Protein AF-A0A1R0H263-F1 (afdb_monomer)

Radius of gyration: 36.99 Å; Cα contacts (8 Å, |Δi|>4): 79; chains: 1; bounding box: 85×56×94 Å

Solvent-accessible surface area (backbone atoms only — not comparable to full-atom values): 16567 Å² total; per-residue (Å²): 136,76,78,49,57,38,95,85,78,60,49,77,46,52,82,87,77,62,75,86,79,88,61,95,50,67,66,59,55,51,46,53,53,50,51,56,56,47,48,63,61,65,54,82,53,72,88,80,42,96,44,72,65,62,40,49,56,49,51,51,54,52,49,53,45,51,49,30,57,70,73,63,44,66,45,67,61,44,51,51,50,52,50,51,50,48,68,75,39,43,70,59,35,53,52,45,51,52,52,51,52,51,51,54,51,52,49,53,50,51,53,53,49,54,52,51,52,52,50,51,53,49,52,55,50,53,51,53,53,51,52,52,53,46,52,55,50,53,53,52,51,50,53,54,49,45,68,72,73,45,99,61,63,68,72,54,60,54,49,56,52,52,55,52,51,54,57,56,49,52,57,54,47,55,64,68,73,58,64,94,75,70,77,84,75,75,77,95,70,94,64,95,70,96,75,75,75,58,75,80,63,75,72,55,79,83,57,94,54,65,73,76,71,52,82,70,92,77,78,80,85,62,97,65,90,79,82,82,56,81,84,65,66,76,86,80,76,87,48,69,91,50,54,73,72,55,52,55,49,52,54,51,52,23,69,75,68,73,53,84,74,81,80,79,114

Mean predicted aligned error: 17.68 Å

pLDDT: mean 79.1, std 17.25, range [32.59, 96.94]

Foldseek 3Di:
DDFAADPPPRHGDDPVPDDDDPDPDPLVVQLCVLCVVLCLLLVDDPVNDPDPVVVVVSVVVSVVLSVCSSVVHPVVVSVVVSVVSCVVCVVVSVVSVVVVVVVVVVVVVVVVVVVVVVVVVVVVVVVLVVVLVVVVVVLVVVLVVCVVPPPDDNVVSVVVSVVVNVVVVVVSVVVVPDPPPPPDDDDPDPDDDPPPPPPVVVPPPPDVCPVVPPPPPDDPDDPDDDDPPPVPPDPDDPQLPDDPVRVVVVVVVCVVVVPDDDRRD

Sequence (265 aa):
MGPAPCPVCSQILRKTNFYQQIFEDLTVEKEIRIRTRINRIFNARPADFENLKAYNDYLEHVEDITFKLLNNENVQEAEDEISRYTQINKKKIEANLEKQKREKRLEKLKETQVKKEKEKSLEEYVETLELEKKQKRDAKAQVLFDLATKDKDASEIIKESNISLKRSSARIKAKIENPEHLHTSGDIDYDNDLFEEDDETLDRKVDPFEDSYKPVAYVNVKKSYIDNNSNIKNAFLYNGGFTNSTHYKYLLDSAFSGIDVPKPT

Organism: NCBI:txid133383

Secondary structure (DSSP, 8-state):
-PPPBPTTT--B--GGG-----SS-HHHHHHHHHHHHHHHH----GGGSSSHHHHHHHHHHHHHHHHHHHHTSSHHHHHHHHHHHHHHHHHHHHHHHHHHHHHHHHHHHHHHHHHHHHHHHHHHHHHHHHHHHHHHHHHHHHHHHHHHH--S-HHHHHHHHHHHHHHHHHHHHHHHS--TT-----------------HHHHTS---TTTTTSS--S-----SS-----TTS-------TT--HHHHHHHHHHHHHHT-PPPPP-

Structure (mmCIF, N/CA/C/O backbone):
data_AF-A0A1R0H263-F1
#
_entry.id   AF-A0A1R0H263-F1
#
loop_
_atom_site.group_PDB
_atom_site.id
_atom_site.type_symbol
_atom_site.label_atom_id
_atom_site.label_alt_id
_atom_site.label_comp_id
_atom_site.label_asym_id
_atom_site.label_entity_id
_atom_site.label_seq_id
_atom_site.pdbx_PDB_ins_code
_atom_site.Cartn_x
_atom_site.Cartn_y
_atom_site.Cartn_z
_atom_site.occupancy
_atom_site.B_iso_or_equiv
_atom_site.auth_seq_id
_atom_site.auth_comp_id
_atom_site.auth_asym_id
_atom_site.auth_atom_id
_atom_site.pdbx_PDB_model_num
ATOM 1 N N . MET A 1 1 ? -4.915 35.518 16.915 1.00 56.47 1 MET A N 1
ATOM 2 C CA . MET A 1 1 ? -6.147 34.823 16.483 1.00 56.47 1 MET A CA 1
ATOM 3 C C . MET A 1 1 ? -6.319 33.583 17.343 1.00 56.47 1 MET A C 1
ATOM 5 O O . MET A 1 1 ? -5.654 32.583 17.089 1.00 56.47 1 MET A O 1
ATOM 9 N N . GLY A 1 2 ? -7.072 33.715 18.439 1.00 73.19 2 GLY A N 1
ATOM 10 C CA . GLY A 1 2 ? -7.312 32.637 19.405 1.00 73.19 2 GLY A CA 1
ATOM 11 C C . GLY A 1 2 ? -8.269 31.568 18.865 1.00 73.19 2 GLY A C 1
ATOM 12 O O . GLY A 1 2 ? -8.824 31.751 17.781 1.00 73.19 2 GLY A O 1
ATOM 13 N N . PRO A 1 3 ? -8.443 30.447 19.585 1.00 82.00 3 PRO A N 1
ATOM 14 C CA . PRO A 1 3 ? -9.390 29.410 19.194 1.00 82.00 3 PRO A CA 1
ATOM 15 C C . PRO A 1 3 ? -10.808 29.993 19.180 1.00 82.00 3 PRO A C 1
ATOM 17 O O . PRO A 1 3 ? -11.300 30.462 20.204 1.00 82.00 3 PRO A O 1
ATOM 20 N N . ALA A 1 4 ? -11.434 29.996 18.006 1.00 85.31 4 ALA A N 1
ATOM 21 C CA . ALA A 1 4 ? -12.802 30.459 17.820 1.00 85.31 4 ALA A CA 1
ATOM 22 C C . ALA A 1 4 ? -13.770 29.260 17.870 1.00 85.31 4 ALA A C 1
ATOM 24 O O . ALA A 1 4 ? -13.416 28.172 17.398 1.00 85.31 4 ALA A O 1
ATOM 25 N N . PRO A 1 5 ? -14.974 29.423 18.441 1.00 90.19 5 PRO A N 1
ATOM 26 C CA . PRO A 1 5 ? -16.009 28.400 18.368 1.00 90.19 5 PRO A CA 1
ATOM 27 C C . PRO A 1 5 ? -16.572 28.301 16.943 1.00 90.19 5 PRO A C 1
ATOM 29 O O . PRO A 1 5 ? -16.649 29.294 16.219 1.00 90.19 5 PRO A O 1
ATOM 32 N N . CYS A 1 6 ? -16.985 27.100 16.541 1.00 86.69 6 CYS A N 1
ATOM 33 C CA . CYS A 1 6 ? -17.737 26.895 15.307 1.00 86.69 6 CYS A CA 1
ATOM 34 C C . CYS A 1 6 ? -19.083 27.648 15.372 1.00 86.69 6 CYS A C 1
ATOM 36 O O . CYS A 1 6 ? -19.791 27.500 16.369 1.00 86.69 6 CYS A O 1
ATOM 38 N N . PRO A 1 7 ? -19.492 28.392 14.327 1.00 88.75 7 PRO A N 1
ATOM 39 C CA . PRO A 1 7 ? -20.754 29.139 14.329 1.00 88.75 7 PRO A CA 1
ATOM 40 C C . PRO A 1 7 ? -22.011 28.254 14.283 1.00 88.75 7 PRO A C 1
ATOM 42 O O . PRO A 1 7 ? -23.098 28.745 14.560 1.00 88.75 7 PRO A O 1
ATOM 45 N N . VAL A 1 8 ? -21.877 26.967 13.938 1.00 88.94 8 VAL A N 1
ATOM 46 C CA . VAL A 1 8 ? -23.008 26.031 13.801 1.00 88.94 8 VAL A CA 1
ATOM 47 C C . VAL A 1 8 ? -23.162 25.151 15.039 1.00 88.94 8 VAL A C 1
ATOM 49 O O . VAL A 1 8 ? -24.244 25.059 15.604 1.00 88.94 8 VAL A O 1
ATOM 52 N N . CYS A 1 9 ? -22.076 24.513 15.485 1.00 83.75 9 CYS A N 1
ATOM 53 C CA . CYS A 1 9 ? -22.119 23.537 16.579 1.00 83.75 9 CYS A CA 1
ATOM 54 C C . CYS A 1 9 ? -21.425 24.007 17.865 1.00 83.75 9 CYS A C 1
ATOM 56 O O . CYS A 1 9 ? -21.317 23.235 18.814 1.00 83.75 9 CYS A O 1
ATOM 58 N N . SER A 1 10 ? -20.924 25.249 17.923 1.00 84.31 10 SER A N 1
ATOM 59 C CA . SER A 1 10 ? -20.211 25.846 19.072 1.00 84.31 10 SER A CA 1
ATOM 60 C C . SER A 1 10 ? -18.945 25.111 19.548 1.00 84.31 10 SER A C 1
ATOM 62 O O . SER A 1 10 ? -18.317 25.512 20.527 1.00 84.31 10 SER A O 1
ATOM 64 N N . GLN A 1 11 ? -18.503 24.075 18.829 1.00 85.81 11 GLN A N 1
ATOM 65 C CA . GLN A 1 11 ? -17.298 23.323 19.163 1.00 85.81 11 GLN A CA 1
ATOM 66 C C . GLN A 1 11 ? -16.045 24.191 18.991 1.00 85.81 11 GLN A C 1
ATOM 68 O O . GLN A 1 11 ? -15.894 24.898 17.995 1.00 85.81 11 GLN A O 1
ATOM 73 N N . ILE A 1 12 ? -15.131 24.132 19.962 1.00 89.00 12 ILE A N 1
ATOM 74 C CA . ILE A 1 12 ? -13.887 24.911 19.938 1.00 89.00 12 ILE A CA 1
ATOM 75 C C . ILE A 1 12 ? -12.973 24.367 18.837 1.00 89.00 12 ILE A C 1
ATOM 77 O O . ILE A 1 12 ? -12.462 23.247 18.934 1.00 89.00 12 ILE A O 1
ATOM 81 N N . LEU A 1 13 ? -12.734 25.177 17.806 1.00 86.62 13 LEU A N 1
ATOM 82 C CA . LEU A 1 13 ? -11.907 24.796 16.668 1.00 86.62 13 LEU A CA 1
ATOM 83 C C . LEU A 1 13 ? -10.429 25.085 16.959 1.00 86.62 13 LEU A C 1
ATOM 85 O O . LEU A 1 13 ? -10.045 26.187 17.358 1.00 86.62 13 LEU A O 1
ATOM 89 N N . ARG A 1 14 ? -9.575 24.081 16.741 1.00 89.19 14 ARG A N 1
ATOM 90 C CA . ARG A 1 14 ? -8.115 24.186 16.893 1.00 89.19 14 ARG A CA 1
ATOM 91 C C . ARG A 1 14 ? -7.453 24.000 15.541 1.00 89.19 14 ARG A C 1
ATOM 93 O O . ARG A 1 14 ? -7.820 23.085 14.813 1.00 89.19 14 ARG A O 1
ATOM 100 N N . LYS A 1 15 ? -6.426 24.806 15.248 1.00 84.06 15 LYS A N 1
ATOM 101 C CA . LYS A 1 15 ? -5.662 24.730 13.987 1.00 84.06 15 LYS A CA 1
ATOM 102 C C . LYS A 1 15 ? -5.149 23.316 13.677 1.00 84.06 15 LYS A C 1
ATOM 104 O O . LYS A 1 15 ? -5.156 22.917 12.526 1.00 84.06 15 LYS A O 1
ATOM 109 N N . THR A 1 16 ? -4.774 22.554 14.703 1.00 85.44 16 THR A N 1
ATOM 110 C CA . THR A 1 16 ? -4.280 21.170 14.595 1.00 85.44 16 THR A CA 1
ATOM 111 C C . THR A 1 16 ? -5.326 20.155 14.136 1.00 85.44 16 THR A C 1
ATOM 113 O O . THR A 1 16 ? -4.958 19.062 13.727 1.00 85.44 16 THR A O 1
ATOM 116 N N . ASN A 1 17 ? -6.618 20.477 14.253 1.00 83.19 17 ASN A N 1
ATOM 117 C CA . ASN A 1 17 ? -7.711 19.544 13.972 1.00 83.19 17 ASN A CA 1
ATOM 118 C C . ASN A 1 17 ? -8.284 19.718 12.558 1.00 83.19 17 ASN A C 1
ATOM 120 O O . ASN A 1 17 ? -9.135 18.925 12.151 1.00 83.19 17 ASN A O 1
ATOM 124 N N . PHE A 1 18 ? -7.838 20.748 11.834 1.00 84.69 18 PHE A N 1
ATOM 125 C CA . PHE A 1 18 ? -8.155 20.931 10.425 1.00 84.69 18 PHE A CA 1
ATOM 126 C C . PHE A 1 18 ? -7.213 20.087 9.574 1.00 84.69 18 PHE A C 1
ATOM 128 O O . PHE A 1 18 ? -6.035 19.930 9.891 1.00 84.69 18 PHE A O 1
ATOM 135 N N . TYR A 1 19 ? -7.750 19.549 8.493 1.00 81.75 19 TYR A N 1
ATOM 136 C CA . TYR A 1 19 ? -7.052 18.703 7.542 1.00 81.75 19 TYR A CA 1
ATOM 137 C C . TYR A 1 19 ? -7.522 19.089 6.141 1.00 81.75 19 TYR A C 1
ATOM 139 O O . TYR A 1 19 ? -8.584 19.694 5.986 1.00 81.75 19 TYR A O 1
ATOM 147 N N . GLN A 1 20 ? -6.700 18.791 5.140 1.00 85.12 20 GLN A N 1
ATOM 148 C CA . GLN A 1 20 ? -7.079 18.991 3.750 1.00 85.12 20 GLN A CA 1
ATOM 149 C C . GLN A 1 20 ? -8.131 17.947 3.379 1.00 85.12 20 GLN A C 1
ATOM 151 O O . GLN A 1 20 ? -7.921 16.759 3.624 1.00 85.12 20 GLN A O 1
ATOM 156 N N . GLN A 1 21 ? -9.255 18.410 2.839 1.00 85.44 21 GLN A N 1
ATOM 157 C CA . GLN A 1 21 ? -10.308 17.531 2.348 1.00 85.44 21 GLN A CA 1
ATOM 158 C C . GLN A 1 21 ? -9.832 16.858 1.065 1.00 85.44 21 GLN A C 1
ATOM 160 O O . GLN A 1 21 ? -9.262 17.520 0.196 1.00 85.44 21 GLN A O 1
ATOM 165 N N . ILE A 1 22 ? -10.024 15.545 0.993 1.00 88.62 22 ILE A N 1
ATOM 166 C CA . ILE A 1 22 ? -9.683 14.733 -0.188 1.00 88.62 22 ILE A CA 1
ATOM 167 C C . ILE A 1 22 ? -10.970 14.322 -0.906 1.00 88.62 22 ILE A C 1
ATOM 169 O O . ILE A 1 22 ? -10.978 14.176 -2.123 1.00 88.62 22 ILE A O 1
ATOM 173 N N . PHE A 1 23 ? -12.062 14.174 -0.151 1.00 91.50 23 PHE A N 1
ATOM 174 C CA . PHE A 1 23 ? -13.364 13.784 -0.672 1.00 91.50 23 PHE A CA 1
ATOM 175 C C . PHE A 1 23 ? -14.330 14.967 -0.633 1.00 91.50 23 PHE A C 1
ATOM 177 O O . PHE A 1 23 ? -14.299 15.782 0.288 1.00 91.50 23 PHE A O 1
ATOM 184 N N . GLU A 1 24 ? -15.218 15.036 -1.624 1.00 90.25 24 GLU A N 1
ATOM 185 C CA . GLU A 1 24 ? -16.282 16.048 -1.676 1.00 90.25 24 GLU A CA 1
ATOM 186 C C . GLU A 1 24 ? -17.350 15.813 -0.593 1.00 90.25 24 GLU A C 1
ATOM 188 O O . GLU A 1 24 ? -17.968 16.759 -0.102 1.00 90.25 24 GLU A O 1
ATOM 193 N N . ASP A 1 25 ? -17.548 14.553 -0.188 1.00 92.06 25 ASP A N 1
ATOM 194 C CA . ASP A 1 25 ? -18.517 14.163 0.832 1.00 92.06 25 ASP A CA 1
ATOM 195 C C . ASP A 1 25 ? -17.889 14.088 2.236 1.00 92.06 25 ASP A C 1
ATOM 197 O O . ASP A 1 25 ? -17.076 13.215 2.556 1.00 92.06 25 ASP A O 1
ATOM 201 N N . LEU A 1 26 ? -18.342 14.981 3.120 1.00 87.25 26 LEU A N 1
ATOM 202 C CA . LEU A 1 26 ? -17.917 15.045 4.521 1.00 87.25 26 LEU A CA 1
ATOM 203 C C . LEU A 1 26 ? -18.322 13.806 5.336 1.00 87.25 26 LEU A C 1
ATOM 205 O O . LEU A 1 26 ? -17.705 13.522 6.368 1.00 87.25 26 LEU A O 1
ATOM 209 N N . THR A 1 27 ? -19.361 13.077 4.919 1.00 89.62 27 THR A N 1
ATOM 210 C CA . THR A 1 27 ? -19.805 11.858 5.608 1.00 89.62 27 THR A CA 1
ATOM 211 C C . THR A 1 27 ? -18.796 10.729 5.418 1.00 89.62 27 THR A C 1
ATOM 213 O O . THR A 1 27 ? -18.392 10.104 6.403 1.00 89.62 27 THR A O 1
ATOM 216 N N . VAL A 1 28 ? -18.284 10.571 4.196 1.00 92.12 28 VAL A N 1
ATOM 217 C CA . VAL A 1 28 ? -17.227 9.614 3.848 1.00 92.12 28 VAL A CA 1
ATOM 218 C C . VAL A 1 28 ? -15.940 9.938 4.608 1.00 92.12 28 VAL A C 1
ATOM 220 O O . VAL A 1 28 ? -15.312 9.052 5.186 1.00 92.12 28 VAL A O 1
ATOM 223 N N . GLU A 1 29 ? -15.560 11.213 4.717 1.00 90.62 29 GLU A N 1
ATOM 224 C CA . GLU A 1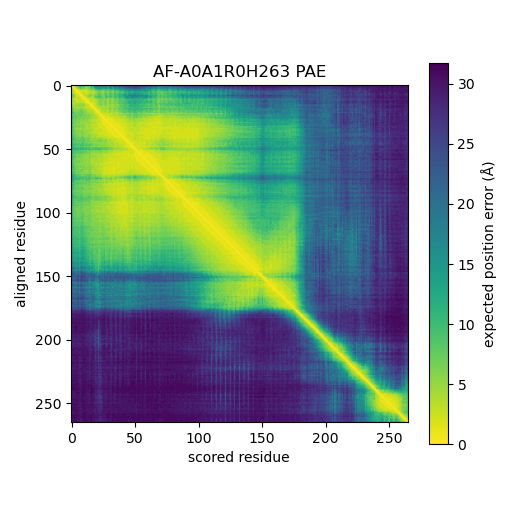 29 ? -14.383 11.591 5.511 1.00 90.62 29 GLU A CA 1
ATOM 225 C C . GLU A 1 29 ? -14.535 11.255 7.000 1.00 90.62 29 GLU A C 1
ATOM 227 O O . GLU A 1 29 ? -13.593 10.767 7.643 1.00 90.62 29 GLU A O 1
ATOM 232 N N . LYS A 1 30 ? -15.724 11.509 7.564 1.00 90.25 30 LYS A N 1
ATOM 233 C CA . LYS A 1 30 ? -16.043 11.150 8.951 1.00 90.25 30 LYS A CA 1
ATOM 234 C C . LYS A 1 30 ? -15.922 9.638 9.150 1.00 90.25 30 LYS A C 1
ATOM 236 O O . LYS A 1 30 ? -15.316 9.199 10.130 1.00 90.25 30 LYS A O 1
ATOM 241 N N . GLU A 1 31 ? -16.447 8.859 8.216 1.00 93.12 31 GLU A N 1
ATOM 242 C CA . GLU A 1 31 ? -16.391 7.401 8.212 1.00 93.12 31 GLU A CA 1
ATOM 243 C C . GLU A 1 31 ? -14.963 6.868 8.153 1.00 93.12 31 GLU A C 1
ATOM 245 O O . GLU A 1 31 ? -14.551 6.113 9.040 1.00 93.12 31 GLU A O 1
ATOM 250 N N . ILE A 1 32 ? -14.167 7.331 7.189 1.00 93.44 32 ILE A N 1
ATOM 251 C CA . ILE A 1 32 ? -12.759 6.950 7.050 1.00 93.44 32 ILE A CA 1
ATOM 252 C C . ILE A 1 32 ? -11.993 7.271 8.333 1.00 93.44 32 ILE A C 1
ATOM 254 O O . ILE A 1 32 ? -11.198 6.451 8.806 1.00 93.44 32 ILE A O 1
ATOM 258 N N . ARG A 1 33 ? -12.241 8.433 8.947 1.00 91.00 33 ARG A N 1
ATOM 259 C CA . ARG A 1 33 ? -11.599 8.818 10.210 1.00 91.00 33 ARG A CA 1
ATOM 260 C C . ARG A 1 33 ? -11.949 7.853 11.341 1.00 91.00 33 ARG A C 1
ATOM 262 O O . ARG A 1 33 ? -11.044 7.421 12.062 1.00 91.00 33 ARG A O 1
ATOM 269 N N . ILE A 1 34 ? -13.231 7.535 11.514 1.00 94.06 34 ILE A N 1
ATOM 270 C CA . ILE A 1 34 ? -13.690 6.634 12.576 1.00 94.06 34 ILE A CA 1
ATOM 271 C C . ILE A 1 34 ? -13.146 5.226 12.331 1.00 94.06 34 ILE A C 1
ATOM 273 O O . ILE A 1 34 ? -12.473 4.691 13.211 1.00 94.06 34 ILE A O 1
ATOM 277 N N . ARG A 1 35 ? -13.302 4.665 11.126 1.00 94.81 35 ARG A N 1
ATOM 278 C CA . ARG A 1 35 ? -12.771 3.333 10.794 1.00 94.81 35 ARG A CA 1
ATOM 279 C C . ARG A 1 35 ? -11.258 3.254 10.941 1.00 94.81 35 ARG A C 1
ATOM 281 O O . ARG A 1 35 ? -10.752 2.302 11.522 1.00 94.81 35 ARG A O 1
ATOM 288 N N . THR A 1 36 ? -10.512 4.275 10.518 1.00 94.00 36 THR A N 1
ATOM 289 C CA . THR A 1 36 ? -9.049 4.305 10.700 1.00 94.00 36 THR A CA 1
ATOM 290 C C . THR A 1 36 ? -8.662 4.305 12.178 1.00 94.00 36 THR A C 1
ATOM 292 O O . THR A 1 36 ? -7.686 3.657 12.563 1.00 94.00 36 THR A O 1
ATOM 295 N N . ARG A 1 37 ? -9.405 5.025 13.027 1.00 94.56 37 ARG A N 1
ATOM 296 C CA . ARG A 1 37 ? -9.184 5.027 14.479 1.00 94.56 37 ARG A CA 1
ATOM 297 C C . ARG A 1 37 ? -9.490 3.657 15.086 1.00 94.56 37 ARG A C 1
ATOM 299 O O . ARG A 1 37 ? -8.663 3.152 15.841 1.00 94.56 37 ARG A O 1
ATOM 306 N N . ILE A 1 38 ? -10.635 3.068 14.747 1.00 95.44 38 ILE A N 1
ATOM 307 C CA . ILE A 1 38 ? -11.072 1.773 15.276 1.00 95.44 38 ILE A CA 1
ATOM 308 C C . ILE A 1 38 ? -10.146 0.651 14.803 1.00 95.44 38 ILE A C 1
ATOM 310 O O . ILE A 1 38 ? -9.627 -0.070 15.646 1.00 95.44 38 ILE A O 1
ATOM 314 N N . ASN A 1 39 ? -9.782 0.587 13.521 1.00 94.69 39 ASN A N 1
ATOM 315 C CA . ASN A 1 39 ? -8.865 -0.428 12.977 1.00 94.69 39 ASN A CA 1
ATOM 316 C C . ASN A 1 39 ? -7.455 -0.387 13.589 1.00 94.69 39 ASN A C 1
ATOM 318 O O . ASN A 1 39 ? -6.750 -1.393 13.604 1.00 94.69 39 ASN A O 1
ATOM 322 N N . ARG A 1 40 ? -7.007 0.766 14.109 1.00 93.94 40 ARG A N 1
ATOM 323 C CA . ARG A 1 40 ? -5.735 0.845 14.854 1.00 93.94 40 ARG A CA 1
ATOM 324 C C . ARG A 1 40 ? -5.807 0.148 16.212 1.00 93.94 40 ARG A C 1
ATOM 326 O O . ARG A 1 40 ? -4.777 -0.310 16.696 1.00 93.94 40 ARG A O 1
ATOM 333 N N . ILE A 1 41 ? -6.988 0.118 16.822 1.00 94.31 41 ILE A N 1
ATOM 334 C CA . ILE A 1 41 ? -7.251 -0.487 18.131 1.00 94.31 41 ILE A CA 1
ATOM 335 C C . ILE A 1 41 ? -7.648 -1.956 17.954 1.00 94.31 41 ILE A C 1
ATOM 337 O O . ILE A 1 41 ? -7.077 -2.839 18.585 1.00 94.31 41 ILE A O 1
ATOM 341 N N . PHE A 1 42 ? -8.600 -2.220 17.069 1.00 94.81 42 PHE A N 1
ATOM 342 C CA . PHE A 1 42 ? -9.127 -3.536 16.734 1.00 94.81 42 PHE A CA 1
ATOM 343 C C . PHE A 1 42 ? -8.345 -4.126 15.559 1.00 94.81 42 PHE A C 1
ATOM 345 O O . PHE A 1 42 ? -8.813 -4.195 14.430 1.00 94.81 42 PHE A O 1
ATOM 352 N N . ASN A 1 43 ? -7.098 -4.508 15.832 1.00 94.31 43 ASN A N 1
ATOM 353 C CA . ASN A 1 43 ? -6.156 -5.021 14.836 1.00 94.31 43 ASN A CA 1
ATOM 354 C C . ASN A 1 43 ? -5.897 -6.534 14.970 1.00 94.31 43 ASN A C 1
ATOM 356 O O . ASN A 1 43 ? -4.793 -6.999 14.665 1.00 94.31 43 ASN A O 1
ATOM 360 N N . ALA A 1 44 ? -6.876 -7.296 15.470 1.00 92.62 44 ALA A N 1
ATOM 361 C CA . ALA A 1 44 ? -6.774 -8.750 15.579 1.00 92.62 44 ALA A CA 1
ATOM 362 C C . ALA A 1 44 ? -6.890 -9.411 14.197 1.00 92.62 44 ALA A C 1
ATOM 364 O O . ALA A 1 44 ? -7.638 -8.955 13.331 1.00 92.62 44 ALA A O 1
ATOM 365 N N . ARG A 1 45 ? -6.125 -10.483 13.975 1.00 90.88 45 ARG A N 1
ATOM 366 C CA . ARG A 1 45 ? -6.090 -11.208 12.695 1.00 90.88 45 ARG A CA 1
ATOM 367 C C . ARG A 1 45 ? -6.870 -12.516 12.790 1.00 90.88 45 ARG A C 1
ATOM 369 O O . ARG A 1 45 ? -6.965 -13.051 13.887 1.00 90.88 45 ARG A O 1
ATOM 376 N N . PRO A 1 46 ? -7.302 -13.111 11.662 1.00 92.62 46 PRO A N 1
ATOM 377 C CA . PRO A 1 46 ? -7.956 -14.424 11.670 1.00 92.62 46 PRO A CA 1
ATOM 378 C C . PRO A 1 46 ? -7.149 -15.501 12.413 1.00 92.62 46 PRO A C 1
ATOM 380 O O . PRO A 1 46 ? -7.719 -16.353 13.080 1.00 92.62 46 PRO A O 1
ATOM 383 N N . ALA A 1 47 ? -5.814 -15.424 12.345 1.00 91.44 47 ALA A N 1
ATOM 384 C CA . ALA A 1 47 ? -4.897 -16.345 13.020 1.00 91.44 47 ALA A CA 1
ATOM 385 C C . ALA A 1 47 ? -4.901 -16.244 14.560 1.00 91.44 47 ALA A C 1
ATOM 387 O O . ALA A 1 47 ? -4.359 -17.129 15.216 1.00 91.44 47 ALA A O 1
ATOM 388 N N . ASP A 1 48 ? -5.475 -15.181 15.131 1.00 89.94 48 ASP A N 1
ATOM 389 C CA . ASP A 1 48 ? -5.583 -14.988 16.581 1.00 89.94 48 ASP A CA 1
ATOM 390 C C . ASP A 1 48 ? -6.839 -15.670 17.168 1.00 89.94 48 ASP A C 1
ATOM 392 O O . ASP A 1 48 ? -7.029 -15.659 18.386 1.00 89.94 48 ASP A O 1
ATOM 396 N N . PHE A 1 49 ? -7.692 -16.259 16.320 1.00 94.31 49 PHE A N 1
ATOM 397 C CA . PHE A 1 49 ? -8.953 -16.896 16.698 1.00 94.31 49 PHE A CA 1
ATOM 398 C C . PHE A 1 49 ? -8.928 -18.396 16.392 1.00 94.31 49 PHE A C 1
ATOM 400 O O . PHE A 1 49 ? -8.321 -18.843 15.423 1.00 94.31 49 PHE A O 1
ATOM 407 N N . GLU A 1 50 ? -9.626 -19.182 17.211 1.00 93.50 50 GLU A N 1
ATOM 408 C CA . GLU A 1 50 ? -9.694 -20.643 17.058 1.00 93.50 50 GLU A CA 1
ATOM 409 C C . GLU A 1 50 ? -10.555 -21.069 15.863 1.00 93.50 50 GLU A C 1
ATOM 411 O O . GLU A 1 50 ? -10.262 -22.060 15.201 1.00 93.50 50 GLU A O 1
ATOM 416 N N . ASN A 1 51 ? -11.622 -20.313 15.585 1.00 95.94 51 ASN A N 1
ATOM 417 C CA . ASN A 1 51 ? -12.626 -20.635 14.577 1.00 95.94 51 ASN A CA 1
ATOM 418 C C . ASN A 1 51 ? -12.983 -19.402 13.746 1.00 95.94 51 ASN A C 1
ATOM 420 O O . ASN A 1 51 ? -13.043 -18.287 14.268 1.00 95.94 51 ASN A O 1
ATOM 424 N N . LEU A 1 52 ? -13.351 -19.625 12.480 1.00 95.38 52 LEU A N 1
ATOM 425 C CA . LEU A 1 52 ? -13.828 -18.5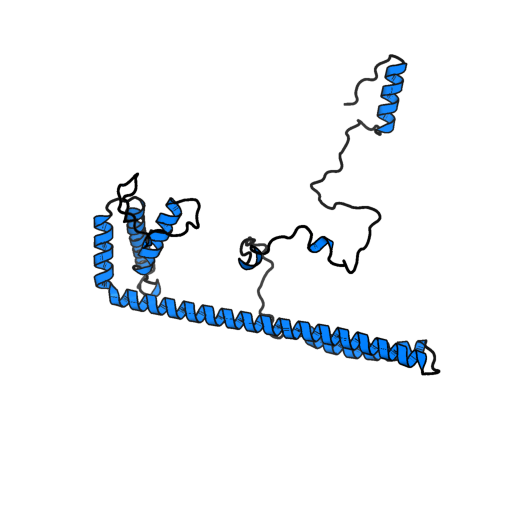65 11.585 1.00 95.38 52 LEU A CA 1
ATOM 426 C C . LEU A 1 52 ? -15.055 -17.836 12.151 1.00 95.38 52 LEU A C 1
ATOM 428 O O . LEU A 1 52 ? -15.161 -16.623 12.024 1.00 95.38 52 LEU A O 1
ATOM 432 N N . LYS A 1 53 ? -15.953 -18.562 12.832 1.00 96.81 53 LYS A N 1
ATOM 433 C CA . LYS A 1 53 ? -17.135 -17.968 13.467 1.00 96.81 53 LYS A CA 1
ATOM 434 C C . LYS A 1 53 ? -16.756 -16.918 14.516 1.00 96.81 53 LYS A C 1
ATOM 436 O O . LYS A 1 53 ? -17.277 -15.819 14.467 1.00 96.81 53 LYS A O 1
ATOM 441 N N . ALA A 1 54 ? -15.795 -17.221 15.391 1.00 96.19 54 ALA A N 1
ATOM 442 C CA . ALA A 1 54 ? -15.349 -16.278 16.418 1.00 96.19 54 ALA A CA 1
ATOM 443 C C . ALA A 1 54 ? -14.706 -15.020 15.812 1.00 96.19 54 ALA A C 1
ATOM 445 O O . ALA A 1 54 ? -14.839 -13.931 16.361 1.00 96.19 54 ALA A O 1
ATOM 446 N N . TYR A 1 55 ? -14.026 -15.167 14.671 1.00 96.19 55 TYR A N 1
ATOM 447 C CA . TYR A 1 55 ? -13.499 -14.024 13.933 1.00 96.19 55 TYR A CA 1
ATOM 448 C C . TYR A 1 55 ? -14.613 -13.183 13.295 1.00 96.19 55 TYR A C 1
ATOM 450 O O . TYR A 1 55 ? -14.559 -11.960 13.364 1.00 96.19 55 TYR A O 1
ATOM 458 N N . ASN A 1 56 ? -15.642 -13.813 12.728 1.00 96.50 56 ASN A N 1
ATOM 459 C CA . ASN A 1 56 ? -16.788 -13.096 12.166 1.00 96.50 56 ASN A CA 1
ATOM 460 C C . ASN A 1 56 ? -17.596 -12.369 13.249 1.00 96.50 56 ASN A C 1
ATOM 462 O O . ASN A 1 56 ? -17.901 -11.197 13.065 1.00 96.50 56 ASN A O 1
ATOM 466 N N . ASP A 1 57 ? -17.854 -13.019 14.388 1.00 96.88 57 ASP A N 1
ATOM 467 C CA . ASP A 1 57 ? -18.527 -12.403 15.542 1.00 96.88 57 ASP A CA 1
ATOM 468 C C . ASP A 1 57 ? -17.719 -11.184 16.053 1.00 96.88 57 ASP A C 1
ATOM 470 O O . ASP A 1 57 ? -18.278 -10.164 16.452 1.00 96.88 57 ASP A O 1
ATOM 474 N N . TYR A 1 58 ? -16.382 -11.256 15.998 1.00 95.56 58 TYR A N 1
ATOM 475 C CA . TYR A 1 58 ? -15.500 -10.124 16.300 1.00 95.56 58 TYR A CA 1
ATOM 476 C C . TYR A 1 58 ? -15.610 -8.990 15.272 1.00 95.56 58 TYR A C 1
ATOM 478 O O . TYR A 1 58 ? -15.647 -7.826 15.660 1.00 95.56 58 TYR A O 1
ATOM 486 N N . LEU A 1 59 ? -15.654 -9.301 13.974 1.00 96.00 59 LEU A N 1
ATOM 487 C CA . LEU A 1 59 ? -15.820 -8.284 12.931 1.00 96.00 59 LEU A CA 1
ATOM 488 C C . LEU A 1 59 ? -17.182 -7.588 13.027 1.00 96.00 59 LEU A C 1
ATOM 490 O O . LEU A 1 59 ? -17.242 -6.370 12.891 1.00 96.00 59 LEU A O 1
ATOM 494 N N . GLU A 1 60 ? -18.245 -8.340 13.313 1.00 96.31 60 GLU A N 1
ATOM 495 C CA . GLU A 1 60 ? -19.583 -7.794 13.559 1.00 96.31 60 GLU A CA 1
ATOM 496 C C . GLU A 1 60 ? -19.569 -6.837 14.757 1.00 96.31 60 GLU A C 1
ATOM 498 O O . GLU A 1 60 ? -20.013 -5.698 14.642 1.00 96.31 60 GLU A O 1
ATOM 503 N N . HIS A 1 61 ? -18.941 -7.234 15.868 1.00 94.75 61 HIS A N 1
ATOM 504 C CA . HIS A 1 61 ? -18.780 -6.372 17.043 1.00 94.75 61 HIS A CA 1
ATOM 505 C C . HIS A 1 61 ? -18.015 -5.073 16.743 1.00 94.75 61 HIS A C 1
ATOM 507 O O . HIS A 1 61 ? -18.381 -3.999 17.226 1.00 94.75 61 HIS A O 1
ATOM 513 N N . VAL A 1 62 ? -16.966 -5.149 15.919 1.00 95.88 62 VAL A N 1
ATOM 514 C CA . VAL A 1 62 ? -16.223 -3.965 15.468 1.00 95.88 62 VAL A CA 1
ATOM 515 C C . VAL A 1 62 ? -17.118 -3.043 14.637 1.00 95.88 62 VAL A C 1
ATOM 517 O O . VAL A 1 62 ? -17.088 -1.831 14.865 1.00 95.88 62 VAL A O 1
ATOM 520 N N . GLU A 1 63 ? -17.926 -3.586 13.723 1.00 95.44 63 GLU A N 1
ATOM 521 C CA . GLU A 1 63 ? -18.853 -2.788 12.910 1.00 95.44 63 GLU A CA 1
ATOM 522 C C . GLU A 1 63 ? -20.014 -2.194 13.724 1.00 95.44 63 GLU A C 1
ATOM 524 O O . GLU A 1 63 ? -20.425 -1.059 13.489 1.00 95.44 63 GLU A O 1
ATOM 529 N N . ASP A 1 64 ? -20.492 -2.882 14.758 1.00 95.38 64 ASP A N 1
ATOM 530 C CA . ASP A 1 64 ? -21.490 -2.319 15.671 1.00 95.38 64 ASP A CA 1
ATOM 531 C C . ASP A 1 64 ? -20.951 -1.076 16.394 1.00 95.38 64 ASP A C 1
ATOM 533 O O . ASP A 1 64 ? -21.646 -0.064 16.545 1.00 95.38 64 ASP A O 1
ATOM 537 N N . ILE A 1 65 ? -19.690 -1.121 16.837 1.00 94.56 65 ILE A N 1
ATOM 538 C CA . ILE A 1 65 ? -19.029 0.023 17.476 1.00 94.56 65 ILE A CA 1
ATOM 539 C C . ILE A 1 65 ? -18.814 1.157 16.464 1.00 94.56 65 ILE A C 1
ATOM 541 O O . ILE A 1 65 ? -19.069 2.321 16.794 1.00 94.56 65 ILE A O 1
ATOM 545 N N . THR A 1 66 ? -18.352 0.864 15.241 1.00 94.75 66 THR A N 1
ATOM 546 C CA . THR A 1 66 ? -18.155 1.902 14.210 1.00 94.75 66 THR A CA 1
ATOM 547 C C . THR A 1 66 ? -19.481 2.560 13.836 1.00 94.75 66 THR A C 1
ATOM 549 O O . THR A 1 66 ? -19.529 3.788 13.741 1.00 94.75 66 THR A O 1
ATOM 552 N N . PHE A 1 67 ? -20.560 1.786 13.698 1.00 94.69 67 PHE A N 1
ATOM 553 C CA . PHE A 1 67 ? -21.893 2.274 13.352 1.00 94.69 67 PHE A CA 1
ATOM 554 C C . PHE A 1 67 ? -22.461 3.215 14.422 1.00 94.69 67 PHE A C 1
ATOM 556 O O . PHE A 1 67 ? -22.901 4.324 14.100 1.00 94.69 67 PHE A O 1
ATOM 563 N N . LYS A 1 68 ? -22.357 2.839 15.706 1.00 94.31 68 LYS A N 1
ATOM 564 C CA . LYS A 1 68 ? -22.734 3.706 16.841 1.00 94.31 68 LYS A CA 1
ATOM 565 C C . LYS A 1 68 ? -22.004 5.054 16.787 1.00 94.31 68 LYS A C 1
ATOM 567 O O . LYS A 1 68 ? -22.621 6.118 16.883 1.00 94.31 68 LYS A O 1
ATOM 572 N N . LEU A 1 69 ? -20.688 5.030 16.552 1.00 93.56 69 LEU A N 1
ATOM 573 C CA . LEU A 1 69 ? -19.873 6.247 16.445 1.00 93.56 69 LEU A CA 1
ATOM 574 C C . LEU A 1 69 ? -20.203 7.093 15.205 1.00 93.56 69 LEU A C 1
ATOM 576 O O . LEU A 1 69 ? -20.134 8.323 15.263 1.00 93.56 69 LEU A O 1
ATOM 580 N N . LEU A 1 70 ? -20.564 6.463 14.087 1.00 93.06 70 LEU A N 1
ATOM 581 C CA . LEU A 1 70 ? -20.928 7.155 12.851 1.00 93.06 70 LEU A CA 1
ATOM 582 C C . LEU A 1 70 ? -22.232 7.937 12.992 1.00 93.06 70 LEU A C 1
ATOM 584 O O . LEU A 1 70 ? -22.263 9.126 12.654 1.00 93.06 70 LEU A O 1
ATOM 588 N N . ASN A 1 71 ? -23.257 7.313 13.570 1.00 92.19 71 ASN A N 1
ATOM 589 C CA . ASN A 1 71 ? -24.574 7.927 13.757 1.00 92.19 71 ASN A CA 1
ATOM 590 C C . ASN A 1 71 ? -24.646 8.847 14.985 1.00 92.19 71 ASN A C 1
ATOM 592 O O . ASN A 1 71 ? -25.608 9.591 15.157 1.00 92.19 71 ASN A O 1
ATOM 596 N N . ASN A 1 72 ? -23.582 8.879 15.794 1.00 88.56 72 ASN A N 1
ATOM 597 C CA . ASN A 1 72 ? -23.529 9.552 17.093 1.00 88.56 72 ASN A CA 1
ATOM 598 C C . ASN A 1 72 ? -24.570 9.007 18.092 1.00 88.56 72 ASN A C 1
ATOM 600 O O . ASN A 1 72 ? -25.048 9.740 18.959 1.00 88.56 72 ASN A O 1
ATOM 604 N N . GLU A 1 73 ? -24.898 7.722 17.991 1.00 88.19 73 GLU A N 1
ATOM 605 C CA . GLU A 1 73 ? -25.795 7.026 18.912 1.00 88.19 73 GLU A CA 1
ATOM 606 C C . GLU A 1 73 ? -24.964 6.320 19.984 1.00 88.19 73 GLU A C 1
ATOM 608 O O . GLU A 1 73 ? -23.969 5.669 19.676 1.00 88.19 73 GLU A O 1
ATOM 613 N N . ASN A 1 74 ? -25.343 6.465 21.259 1.00 89.00 74 ASN A N 1
ATOM 614 C CA . ASN A 1 74 ? -24.678 5.804 22.393 1.00 89.00 74 ASN A CA 1
ATOM 615 C C . ASN A 1 74 ? -23.140 5.945 22.399 1.00 89.00 74 ASN A C 1
ATOM 617 O O . ASN A 1 74 ? -22.410 5.034 22.786 1.00 89.00 74 ASN A O 1
ATOM 621 N N . VAL A 1 75 ? -22.637 7.120 21.997 1.00 91.56 75 VAL A N 1
ATOM 622 C CA . VAL A 1 75 ? -21.194 7.388 21.845 1.00 91.56 75 VAL A CA 1
ATOM 623 C C . VAL A 1 75 ? -20.416 7.119 23.133 1.00 91.56 75 VAL A C 1
ATOM 625 O O . VAL A 1 75 ? -19.303 6.613 23.073 1.00 91.56 75 VAL A O 1
ATOM 628 N N . GLN A 1 76 ? -20.994 7.429 24.297 1.00 93.06 76 GLN A N 1
ATOM 629 C CA . GLN A 1 76 ? -20.335 7.204 25.589 1.00 93.06 76 GLN A CA 1
ATOM 630 C C . GLN A 1 76 ? -20.105 5.713 25.860 1.00 93.06 76 GLN A C 1
ATOM 632 O O . GLN A 1 76 ? -19.010 5.326 26.249 1.00 93.06 76 GLN A O 1
ATOM 637 N N . GLU A 1 77 ? -21.103 4.871 25.586 1.00 93.38 77 GLU A N 1
ATOM 638 C CA . GLU A 1 77 ? -20.995 3.422 25.784 1.00 93.38 77 GLU A CA 1
ATOM 639 C C . GLU A 1 77 ? -19.954 2.812 24.840 1.00 93.38 77 GLU A C 1
ATOM 641 O O . GLU A 1 77 ? -19.125 2.009 25.266 1.00 93.38 77 GLU A O 1
ATOM 646 N N . ALA A 1 78 ? -19.953 3.244 23.575 1.00 93.25 78 ALA A N 1
ATOM 647 C CA . ALA A 1 78 ? -18.967 2.813 22.590 1.00 93.25 78 ALA A CA 1
ATOM 648 C C . ALA A 1 78 ? -17.539 3.235 22.989 1.00 93.25 78 ALA A C 1
ATOM 650 O O . ALA A 1 78 ? -16.610 2.434 22.919 1.00 93.25 78 ALA A O 1
ATOM 651 N N . GLU A 1 79 ? -17.345 4.475 23.446 1.00 93.94 79 GLU A N 1
ATOM 652 C CA . GLU A 1 79 ? -16.040 4.966 23.913 1.00 93.94 79 GLU A CA 1
ATOM 653 C C . GLU A 1 79 ? -15.563 4.245 25.185 1.00 93.94 79 GLU A C 1
ATOM 655 O O . GLU A 1 79 ? -14.379 3.913 25.298 1.00 93.94 79 GLU A O 1
ATOM 660 N N . ASP A 1 80 ? -16.468 3.931 26.114 1.00 95.38 80 ASP A N 1
ATOM 661 C CA . ASP A 1 80 ? -16.160 3.131 27.302 1.00 95.38 80 ASP A CA 1
ATOM 662 C C . ASP A 1 80 ? -15.724 1.711 26.929 1.00 95.38 80 ASP A C 1
ATOM 664 O O . ASP A 1 80 ? -14.754 1.185 27.483 1.00 95.38 80 ASP A O 1
ATOM 668 N N . GLU A 1 81 ? -16.405 1.086 25.971 1.00 94.31 81 GLU A N 1
ATOM 669 C CA . GLU A 1 81 ? -16.058 -0.238 25.461 1.00 94.31 81 GLU A CA 1
ATOM 670 C C . GLU A 1 81 ? -14.690 -0.241 24.765 1.00 94.31 81 GLU A C 1
ATOM 672 O O . GLU A 1 81 ? -13.840 -1.086 25.063 1.00 94.31 81 GLU A O 1
ATOM 677 N N . ILE A 1 82 ? -14.420 0.768 23.931 1.00 95.12 82 ILE A N 1
ATOM 678 C CA . ILE A 1 82 ? -13.107 0.987 23.310 1.00 95.12 82 ILE A CA 1
ATOM 679 C C . ILE A 1 82 ? -12.029 1.170 24.389 1.00 95.12 82 ILE A C 1
ATOM 681 O O . ILE A 1 82 ? -10.952 0.571 24.313 1.00 95.12 82 ILE A O 1
ATOM 685 N N . SER A 1 83 ? -12.299 1.966 25.424 1.00 95.69 83 SER A N 1
ATOM 686 C CA . SER A 1 83 ? -11.368 2.196 26.534 1.00 95.69 83 SER A CA 1
ATOM 687 C C . SER A 1 83 ? -11.065 0.904 27.301 1.00 95.69 83 SER A C 1
ATOM 689 O O . SER A 1 83 ? -9.903 0.584 27.559 1.00 95.69 83 SER A O 1
ATOM 691 N N . ARG A 1 84 ? -12.080 0.085 27.591 1.00 95.69 84 ARG A N 1
ATOM 692 C CA . ARG A 1 84 ? -11.888 -1.222 28.240 1.00 95.69 84 ARG A CA 1
ATOM 693 C C . ARG A 1 84 ? -11.071 -2.167 27.364 1.00 95.69 84 ARG A C 1
ATOM 695 O O . ARG A 1 84 ? -10.096 -2.751 27.838 1.00 95.69 84 ARG A O 1
ATOM 702 N N . TYR A 1 85 ? -11.421 -2.280 26.083 1.00 94.62 85 TYR A N 1
ATOM 703 C CA . TYR A 1 85 ? -10.711 -3.146 25.144 1.00 94.62 85 TYR A CA 1
ATOM 704 C C . TYR A 1 85 ? -9.241 -2.733 24.997 1.00 94.62 85 TYR A C 1
ATOM 706 O O . TYR A 1 85 ? -8.348 -3.580 25.072 1.00 94.62 85 TYR A O 1
ATOM 714 N N . THR A 1 86 ? -8.965 -1.433 24.848 1.00 94.38 86 THR A N 1
ATOM 715 C CA . THR A 1 86 ? -7.591 -0.915 24.740 1.00 94.38 86 THR A CA 1
ATOM 716 C C . THR A 1 86 ? -6.763 -1.212 25.985 1.00 94.38 86 THR A C 1
ATOM 718 O O . THR A 1 86 ? -5.605 -1.602 25.852 1.00 94.38 86 THR A O 1
ATOM 721 N N . GLN A 1 87 ? -7.332 -1.080 27.186 1.00 95.38 87 GLN A N 1
ATOM 722 C CA . GLN A 1 87 ? -6.628 -1.369 28.438 1.00 95.38 87 GLN A CA 1
ATOM 723 C C . GLN A 1 87 ? -6.296 -2.858 28.578 1.00 95.38 87 GLN A C 1
ATOM 725 O O . GLN A 1 87 ? -5.159 -3.202 28.908 1.00 95.38 87 GLN A O 1
ATOM 730 N N . ILE A 1 88 ? -7.256 -3.738 28.281 1.00 94.81 88 ILE A N 1
ATOM 731 C CA . ILE A 1 88 ? -7.086 -5.194 28.390 1.00 94.81 88 ILE A CA 1
ATOM 732 C C . ILE A 1 88 ? -6.091 -5.705 27.338 1.00 94.81 88 ILE A C 1
ATOM 734 O O . ILE A 1 88 ? -5.204 -6.502 27.648 1.00 94.81 88 ILE A O 1
ATOM 738 N N . ASN A 1 89 ? -6.198 -5.220 26.098 1.00 93.38 89 ASN A N 1
ATOM 739 C CA . ASN A 1 89 ? -5.456 -5.755 24.956 1.00 93.38 89 ASN A CA 1
ATOM 740 C C . ASN A 1 89 ? -4.240 -4.923 24.536 1.00 93.38 89 ASN A C 1
ATOM 742 O O . ASN A 1 89 ? -3.622 -5.239 23.521 1.00 93.38 89 ASN A O 1
ATOM 746 N N . LYS A 1 90 ? -3.828 -3.919 25.321 1.00 94.56 90 LYS A N 1
ATOM 747 C CA . LYS A 1 90 ? -2.741 -2.983 24.977 1.00 94.56 90 LYS A CA 1
ATOM 748 C C . LYS A 1 90 ? -1.502 -3.657 24.377 1.00 94.56 90 LYS A C 1
ATOM 750 O O . LYS A 1 90 ? -1.049 -3.277 23.302 1.00 94.56 90 LYS A O 1
ATOM 755 N N . LYS A 1 91 ? -0.989 -4.703 25.036 1.00 94.06 91 LYS A N 1
ATOM 756 C CA . LYS A 1 91 ? 0.209 -5.436 24.586 1.00 94.06 91 LYS A CA 1
ATOM 757 C C . LYS A 1 91 ? 0.003 -6.144 23.242 1.00 94.06 91 LYS A C 1
ATOM 759 O O . LYS A 1 91 ? 0.904 -6.143 22.410 1.00 94.06 91 LYS A O 1
ATOM 764 N N . LYS A 1 92 ? -1.175 -6.745 23.027 1.00 93.00 92 LYS A N 1
ATOM 765 C CA . LYS A 1 92 ? -1.516 -7.427 21.767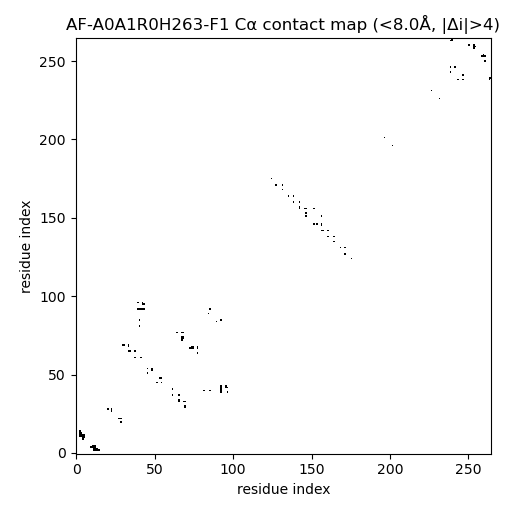 1.00 93.00 92 LYS A CA 1
ATOM 766 C C . LYS A 1 92 ? -1.644 -6.420 20.626 1.00 93.00 92 LYS A C 1
ATOM 768 O O . LYS A 1 92 ? -1.096 -6.643 19.552 1.00 93.00 92 LYS A O 1
ATOM 773 N N . ILE A 1 93 ? -2.294 -5.287 20.894 1.00 94.12 93 ILE A N 1
ATOM 774 C CA . ILE A 1 93 ? -2.472 -4.205 19.921 1.00 94.12 93 ILE A CA 1
ATOM 775 C C . ILE A 1 93 ? -1.113 -3.663 19.474 1.00 94.12 93 ILE A C 1
ATOM 777 O O . ILE A 1 93 ? -0.863 -3.552 18.272 1.00 94.12 93 ILE A O 1
ATOM 781 N N . GLU A 1 94 ? -0.219 -3.368 20.422 1.00 94.81 94 GLU A N 1
ATOM 782 C CA . GLU A 1 94 ? 1.134 -2.874 20.136 1.00 94.81 94 GLU A CA 1
ATOM 783 C C . GLU A 1 94 ? 1.950 -3.884 19.311 1.00 94.81 94 GLU A C 1
ATOM 785 O O . GLU A 1 94 ? 2.535 -3.506 18.292 1.00 94.81 94 GLU A O 1
ATOM 790 N N . ALA A 1 95 ? 1.917 -5.172 19.673 1.00 94.50 95 ALA A N 1
ATOM 791 C CA . ALA A 1 95 ? 2.611 -6.230 18.936 1.00 94.50 95 ALA A CA 1
ATOM 792 C C . ALA A 1 95 ? 2.080 -6.399 17.498 1.00 94.50 95 ALA A C 1
ATOM 794 O O . ALA A 1 95 ? 2.862 -6.502 16.546 1.00 94.50 95 ALA A O 1
ATOM 795 N N . ASN A 1 96 ? 0.756 -6.373 17.313 1.00 93.88 96 ASN A N 1
ATOM 796 C CA . ASN A 1 96 ? 0.130 -6.471 15.993 1.00 93.88 96 ASN A CA 1
ATOM 797 C C . ASN A 1 96 ? 0.449 -5.251 15.119 1.00 93.88 96 ASN A C 1
ATOM 799 O O . ASN A 1 96 ? 0.715 -5.397 13.921 1.00 93.88 96 ASN A O 1
ATOM 803 N N . LEU A 1 97 ? 0.502 -4.056 15.715 1.00 94.12 97 LEU A N 1
ATOM 804 C CA . LEU A 1 97 ? 0.883 -2.831 15.017 1.00 94.12 97 LEU A CA 1
ATOM 805 C C . LEU A 1 97 ? 2.352 -2.869 14.573 1.00 94.12 97 LEU A C 1
ATOM 807 O O . LEU A 1 97 ? 2.669 -2.475 13.450 1.00 94.12 97 LEU A O 1
ATOM 811 N N . GLU A 1 98 ? 3.259 -3.356 15.421 1.00 95.12 98 GLU A N 1
ATOM 812 C CA . GLU A 1 98 ? 4.670 -3.526 15.062 1.00 95.12 98 GLU A CA 1
ATOM 813 C C . GLU A 1 98 ? 4.848 -4.564 13.946 1.00 95.12 98 GLU A C 1
ATOM 815 O O . GLU A 1 98 ? 5.574 -4.321 12.975 1.00 95.12 98 GLU A O 1
ATOM 820 N N . LYS A 1 99 ? 4.124 -5.687 14.020 1.00 93.56 99 LYS A N 1
ATOM 821 C CA . LYS A 1 99 ? 4.101 -6.696 12.955 1.00 93.56 99 LYS A CA 1
ATOM 822 C C . LYS A 1 99 ? 3.629 -6.098 11.628 1.00 93.56 99 LYS A C 1
ATOM 824 O O . LYS A 1 99 ? 4.322 -6.263 10.627 1.00 93.56 99 LYS A O 1
ATOM 829 N N . GLN A 1 100 ? 2.532 -5.340 11.630 1.00 92.81 100 GLN A N 1
ATOM 830 C CA . GLN A 1 100 ? 2.019 -4.671 10.431 1.00 92.81 100 GLN A CA 1
ATOM 831 C C . GLN A 1 100 ? 3.023 -3.652 9.864 1.00 92.81 100 GLN A C 1
ATOM 833 O O . GLN A 1 100 ? 3.226 -3.591 8.654 1.00 92.81 100 GLN A O 1
ATOM 838 N N . LYS A 1 101 ? 3.696 -2.869 10.720 1.00 94.81 101 LYS A N 1
ATOM 839 C CA . LYS A 1 101 ? 4.744 -1.925 10.288 1.00 94.81 101 LYS A CA 1
ATOM 840 C C . LYS A 1 101 ? 5.926 -2.639 9.632 1.00 94.81 101 LYS A C 1
ATOM 842 O O . LYS A 1 101 ? 6.445 -2.165 8.623 1.00 94.81 101 LYS A O 1
ATOM 847 N N . ARG A 1 102 ? 6.353 -3.771 10.194 1.00 95.88 102 ARG A N 1
ATOM 848 C CA . ARG A 1 102 ? 7.442 -4.588 9.645 1.00 95.88 102 ARG A CA 1
ATOM 849 C C . ARG A 1 102 ? 7.068 -5.201 8.297 1.00 95.88 102 ARG A C 1
ATOM 851 O O . ARG A 1 102 ? 7.884 -5.144 7.383 1.00 95.88 102 ARG A O 1
ATOM 858 N N . GLU A 1 103 ? 5.854 -5.730 8.165 1.00 94.50 103 GLU A N 1
ATOM 859 C CA . GLU A 1 103 ? 5.331 -6.269 6.901 1.00 94.50 103 GLU A CA 1
ATOM 860 C C . GLU A 1 103 ? 5.284 -5.184 5.815 1.00 94.50 103 GLU A C 1
ATOM 862 O O . GLU A 1 103 ? 5.895 -5.363 4.766 1.00 94.50 103 GLU A O 1
ATOM 867 N N . LYS A 1 104 ? 4.710 -4.007 6.109 1.00 94.75 104 LYS A N 1
ATOM 868 C CA . LYS A 1 104 ? 4.694 -2.861 5.179 1.00 94.75 104 LYS A CA 1
ATOM 869 C C . LYS A 1 104 ? 6.096 -2.402 4.769 1.00 94.75 104 LYS A C 1
ATOM 871 O O . LYS A 1 104 ? 6.332 -2.033 3.623 1.00 94.75 104 LYS A O 1
ATOM 876 N N . ARG A 1 105 ? 7.059 -2.414 5.700 1.00 95.88 105 ARG A N 1
ATOM 877 C CA . ARG A 1 105 ? 8.455 -2.063 5.391 1.00 95.88 105 ARG A CA 1
ATOM 878 C C . ARG A 1 105 ? 9.096 -3.085 4.453 1.00 95.88 105 ARG A C 1
ATOM 880 O O . ARG A 1 105 ? 9.829 -2.690 3.554 1.00 95.88 105 ARG A O 1
ATOM 887 N N . LEU A 1 106 ? 8.842 -4.373 4.674 1.00 96.94 106 LEU A N 1
ATOM 888 C CA . LEU A 1 106 ? 9.339 -5.449 3.818 1.00 96.94 106 LEU A CA 1
ATOM 889 C C . LEU A 1 106 ? 8.743 -5.355 2.408 1.00 96.94 106 LEU A C 1
ATOM 891 O O . LEU A 1 106 ? 9.473 -5.478 1.432 1.00 96.94 106 LEU A O 1
ATOM 895 N N . GLU A 1 107 ? 7.441 -5.103 2.310 1.00 95.62 107 GLU A N 1
ATOM 896 C CA . GLU A 1 107 ? 6.734 -4.905 1.045 1.00 95.62 107 GLU A CA 1
ATOM 897 C C . GLU A 1 107 ? 7.319 -3.734 0.249 1.00 95.62 107 GLU A C 1
ATOM 899 O O . GLU A 1 107 ? 7.752 -3.926 -0.884 1.00 95.62 107 GLU A O 1
ATOM 904 N N . LYS A 1 108 ? 7.497 -2.571 0.888 1.00 95.88 108 LYS A N 1
ATOM 905 C CA . LYS A 1 108 ? 8.146 -1.412 0.259 1.00 95.88 108 LYS A CA 1
ATOM 906 C C . LYS A 1 108 ? 9.570 -1.718 -0.213 1.00 95.88 108 LYS A C 1
ATOM 908 O O . LYS A 1 108 ? 9.986 -1.262 -1.273 1.00 95.88 108 LYS A O 1
ATOM 913 N N . LEU A 1 109 ? 10.341 -2.491 0.556 1.00 96.56 109 LEU A N 1
ATOM 914 C CA . LEU A 1 109 ? 11.689 -2.896 0.144 1.00 96.56 109 LEU A CA 1
ATOM 915 C C . LEU A 1 109 ? 11.653 -3.782 -1.108 1.00 96.56 109 LEU A C 1
ATOM 917 O O . LEU A 1 109 ? 12.411 -3.518 -2.039 1.00 96.56 109 LEU A O 1
ATOM 921 N N . LYS A 1 110 ? 10.756 -4.771 -1.161 1.00 95.38 110 LYS A N 1
ATOM 922 C CA . LYS A 1 110 ? 10.568 -5.623 -2.346 1.00 95.38 110 LYS A CA 1
ATOM 923 C C . LYS A 1 110 ? 10.157 -4.804 -3.564 1.00 95.38 110 LYS A C 1
ATOM 925 O O . LYS A 1 110 ? 10.758 -4.948 -4.620 1.00 95.38 110 LYS A O 1
ATOM 930 N N . GLU A 1 111 ? 9.202 -3.895 -3.403 1.00 93.50 111 GLU A N 1
ATOM 931 C CA . GLU A 1 111 ? 8.754 -3.014 -4.482 1.00 93.50 111 GLU A CA 1
ATOM 932 C C . GLU A 1 111 ? 9.912 -2.167 -5.032 1.00 93.50 111 GLU A C 1
ATOM 934 O O . GLU A 1 111 ? 10.116 -2.092 -6.242 1.00 93.50 111 GLU A O 1
ATOM 939 N N . THR A 1 112 ? 10.747 -1.595 -4.154 1.00 93.81 112 THR A N 1
ATOM 940 C CA . THR A 1 112 ? 11.928 -0.831 -4.593 1.00 93.81 112 THR A CA 1
ATOM 941 C C . THR A 1 112 ? 12.987 -1.692 -5.279 1.00 93.81 112 THR A C 1
ATOM 943 O O . THR A 1 112 ? 13.690 -1.192 -6.153 1.00 93.81 112 THR A O 1
ATOM 946 N N . GLN A 1 113 ? 13.125 -2.967 -4.902 1.00 93.00 113 GLN A N 1
ATOM 947 C CA . GLN A 1 113 ? 14.030 -3.901 -5.576 1.00 93.00 113 GLN A CA 1
ATOM 948 C C . GLN A 1 113 ? 13.526 -4.209 -6.985 1.00 93.00 113 GLN A C 1
ATOM 950 O O . GLN A 1 113 ? 14.271 -4.011 -7.940 1.00 93.00 113 GLN A O 1
ATOM 955 N N . VAL A 1 114 ? 12.243 -4.554 -7.119 1.00 92.88 114 VAL A N 1
ATOM 956 C CA . VAL A 1 114 ? 11.604 -4.816 -8.416 1.00 92.88 114 VAL A CA 1
ATOM 957 C C . VAL A 1 114 ? 11.685 -3.591 -9.329 1.00 92.88 114 VAL A C 1
ATOM 959 O O . VAL A 1 114 ? 12.020 -3.721 -10.503 1.00 92.88 114 VAL A O 1
ATOM 962 N N . LYS A 1 115 ? 11.436 -2.384 -8.802 1.00 90.81 115 LYS A N 1
ATOM 963 C CA . LYS A 1 115 ? 11.574 -1.133 -9.568 1.00 90.81 115 LYS A CA 1
ATOM 964 C C . LYS A 1 115 ? 13.004 -0.938 -10.088 1.00 90.81 115 LYS A C 1
ATOM 966 O O . LYS A 1 115 ? 13.180 -0.671 -11.271 1.00 90.81 115 LYS A O 1
ATOM 971 N N . LYS A 1 116 ? 14.020 -1.158 -9.247 1.00 92.56 116 LYS A N 1
ATOM 972 C CA . LYS A 1 116 ? 15.436 -1.060 -9.648 1.00 92.56 116 LYS A CA 1
ATOM 973 C C . LYS A 1 116 ? 15.850 -2.121 -10.663 1.00 92.56 116 LYS A C 1
ATOM 975 O O . LYS A 1 116 ? 16.676 -1.849 -11.524 1.00 92.56 116 LYS A O 1
ATOM 980 N N . GLU A 1 117 ? 15.330 -3.337 -10.547 1.00 87.25 117 GLU A N 1
ATOM 981 C CA . GLU A 1 117 ? 15.598 -4.410 -11.510 1.00 87.25 117 GLU A CA 1
ATOM 982 C C . GLU A 1 117 ? 14.992 -4.087 -12.878 1.00 87.25 117 GLU A C 1
ATOM 984 O O . GLU A 1 117 ? 15.670 -4.228 -13.895 1.00 87.25 117 GLU A O 1
ATOM 989 N N . LYS A 1 118 ? 13.758 -3.568 -12.902 1.00 84.19 118 LYS A N 1
ATOM 990 C CA . LYS A 1 118 ? 13.109 -3.084 -14.128 1.00 84.19 118 LYS A CA 1
ATOM 991 C C . LYS A 1 118 ? 13.878 -1.928 -14.768 1.00 84.19 118 LYS A C 1
ATOM 993 O O . LYS A 1 118 ? 14.079 -1.942 -15.977 1.00 84.19 118 LYS A O 1
ATOM 998 N N . GLU A 1 119 ? 14.330 -0.962 -13.970 1.00 85.50 119 GLU A N 1
ATOM 999 C CA . GLU A 1 119 ? 15.118 0.181 -14.449 1.00 85.50 119 GLU A CA 1
ATOM 1000 C C . GLU A 1 119 ? 16.442 -0.272 -15.077 1.00 85.50 119 GLU A C 1
ATOM 1002 O O . GLU A 1 119 ? 16.724 0.075 -16.218 1.00 85.50 119 GLU A O 1
ATOM 1007 N N . LYS A 1 120 ? 17.195 -1.150 -14.403 1.00 88.88 120 LYS A N 1
ATOM 1008 C CA . LYS A 1 120 ? 18.433 -1.725 -14.957 1.00 88.88 120 LYS A CA 1
ATOM 1009 C C . LYS A 1 120 ? 18.197 -2.502 -16.246 1.00 88.88 120 LYS A C 1
ATOM 1011 O O . LYS A 1 120 ? 18.949 -2.357 -17.201 1.00 88.88 120 LYS A O 1
ATOM 1016 N N . SER A 1 121 ? 17.142 -3.315 -16.289 1.00 83.50 121 SER A N 1
ATOM 1017 C CA . SER A 1 121 ? 16.791 -4.063 -17.498 1.00 83.50 121 SER A CA 1
ATOM 1018 C C . SER A 1 121 ? 16.451 -3.126 -18.663 1.00 83.50 121 SER A C 1
ATOM 1020 O O . SER A 1 121 ? 16.846 -3.389 -19.801 1.00 83.50 121 SER A O 1
ATOM 1022 N N . LEU A 1 122 ? 15.771 -2.008 -18.387 1.00 85.81 122 LEU A N 1
ATOM 1023 C CA . LEU A 1 122 ? 15.487 -0.978 -19.381 1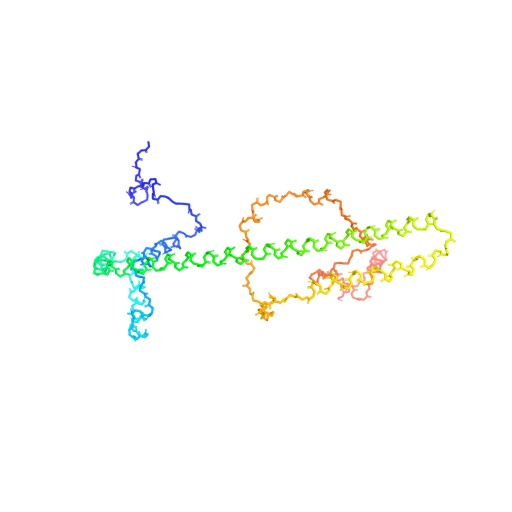.00 85.81 122 LEU A CA 1
ATOM 1024 C C . LEU A 1 122 ? 16.767 -0.279 -19.858 1.00 85.81 122 LEU A C 1
ATOM 1026 O O . LEU A 1 122 ? 16.937 -0.104 -21.063 1.00 85.81 122 LEU A O 1
ATOM 1030 N N . GLU A 1 123 ? 17.668 0.093 -18.947 1.00 87.00 123 GLU A N 1
ATOM 1031 C CA . GLU A 1 123 ? 18.965 0.697 -19.280 1.00 87.00 123 GLU A CA 1
ATOM 1032 C C . GLU A 1 123 ? 19.797 -0.220 -20.186 1.00 87.00 123 GLU A C 1
ATOM 1034 O O . GLU A 1 123 ? 20.261 0.211 -21.243 1.00 87.00 123 GLU A O 1
ATOM 1039 N N . GLU A 1 124 ? 19.914 -1.502 -19.830 1.00 85.81 124 GLU A N 1
ATOM 1040 C CA . GLU A 1 124 ? 20.614 -2.508 -20.636 1.00 85.81 124 GLU A CA 1
ATOM 1041 C C . GLU A 1 124 ? 19.977 -2.658 -22.026 1.00 85.81 124 GLU A C 1
ATOM 1043 O O . GLU A 1 124 ? 20.674 -2.722 -23.043 1.00 85.81 124 GLU A O 1
ATOM 1048 N N . TYR A 1 125 ? 18.644 -2.666 -22.103 1.00 83.25 125 TYR A N 1
ATOM 1049 C CA . TYR A 1 125 ? 17.932 -2.718 -23.377 1.00 83.25 125 TYR A CA 1
ATOM 1050 C C . TYR A 1 125 ? 18.218 -1.482 -24.242 1.00 83.25 125 TYR A C 1
ATOM 1052 O O . TYR A 1 125 ? 18.541 -1.615 -25.427 1.00 83.25 125 TYR A O 1
ATOM 1060 N N . VAL A 1 126 ? 18.174 -0.281 -23.663 1.00 84.25 126 VAL A N 1
ATOM 1061 C CA . VAL A 1 126 ? 18.493 0.965 -24.373 1.00 84.25 126 VAL A CA 1
ATOM 1062 C C . VAL A 1 126 ? 19.937 0.951 -24.878 1.00 84.25 126 VAL A C 1
ATOM 1064 O O . VAL A 1 126 ? 20.164 1.232 -26.058 1.00 84.25 126 VAL A O 1
ATOM 1067 N N . GLU A 1 127 ? 20.897 0.537 -24.048 1.00 88.44 127 GLU A N 1
ATOM 1068 C CA . GLU A 1 127 ? 22.305 0.427 -24.440 1.00 88.44 127 GLU A CA 1
ATOM 1069 C C . GLU A 1 127 ? 22.484 -0.532 -25.629 1.00 88.44 127 GLU A C 1
ATOM 1071 O O . GLU A 1 127 ? 23.197 -0.223 -26.591 1.00 88.44 127 GLU A O 1
ATOM 1076 N N . THR A 1 128 ? 21.784 -1.674 -25.632 1.00 82.94 128 THR A N 1
ATOM 1077 C CA . THR A 1 128 ? 21.857 -2.622 -26.757 1.00 82.94 128 THR A CA 1
ATOM 1078 C C . THR A 1 128 ? 21.338 -2.020 -28.066 1.00 82.94 128 THR A C 1
ATOM 1080 O O . THR A 1 128 ? 21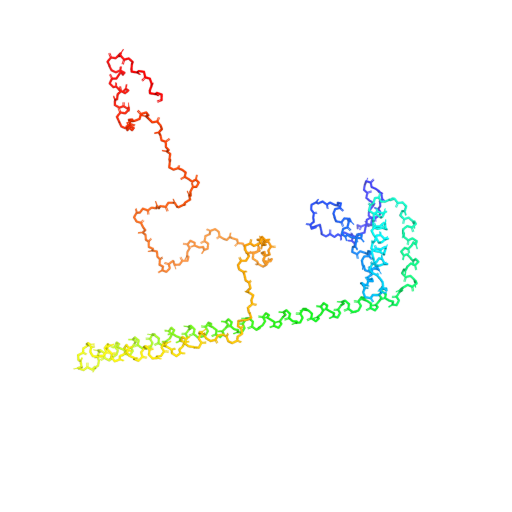.958 -2.217 -29.118 1.00 82.94 128 THR A O 1
ATOM 1083 N N . LEU A 1 129 ? 20.256 -1.233 -28.020 1.00 82.38 129 LEU A N 1
ATOM 1084 C CA . LEU A 1 129 ? 19.711 -0.536 -29.188 1.00 82.38 129 LEU A CA 1
ATOM 1085 C C . LEU A 1 129 ? 20.652 0.562 -29.698 1.00 82.38 129 LEU A C 1
ATOM 1087 O O . LEU A 1 129 ? 20.797 0.748 -30.911 1.00 82.38 129 LEU A O 1
ATOM 1091 N N . GLU A 1 130 ? 21.293 1.310 -28.802 1.00 88.06 130 GLU A N 1
ATOM 1092 C CA . GLU A 1 130 ? 22.270 2.336 -29.175 1.00 88.06 130 GLU A CA 1
ATOM 1093 C C . GLU A 1 130 ? 23.506 1.731 -29.834 1.00 88.06 130 GLU A C 1
ATOM 1095 O O . GLU A 1 130 ? 23.959 2.213 -30.880 1.00 88.06 130 GLU A O 1
ATOM 1100 N N . LEU A 1 131 ? 24.007 0.632 -29.273 1.00 87.56 131 LEU A N 1
ATOM 1101 C CA . LEU A 1 131 ? 25.135 -0.106 -29.818 1.00 87.56 131 LEU A CA 1
ATOM 1102 C C . LEU A 1 131 ? 24.801 -0.679 -31.203 1.00 87.56 131 LEU A C 1
ATOM 1104 O O . LEU A 1 131 ? 25.613 -0.558 -32.123 1.00 87.56 131 LEU A O 1
ATOM 1108 N N . GLU A 1 132 ? 23.587 -1.202 -31.406 1.00 84.81 132 GLU A N 1
ATOM 1109 C CA . GLU A 1 132 ? 23.116 -1.642 -32.724 1.00 84.81 132 GLU A CA 1
ATOM 1110 C C . GLU A 1 132 ? 23.069 -0.478 -33.733 1.00 84.81 132 GLU A C 1
ATOM 1112 O O . GLU A 1 132 ? 23.552 -0.598 -34.867 1.00 84.81 132 GLU A O 1
ATOM 1117 N N . LYS A 1 133 ? 22.533 0.685 -33.331 1.00 87.25 133 LYS A N 1
ATOM 1118 C CA . LYS A 1 133 ? 22.498 1.893 -34.175 1.00 87.25 133 LYS A CA 1
ATOM 1119 C C . LYS A 1 133 ? 23.905 2.360 -34.546 1.00 87.25 133 LYS A C 1
ATOM 1121 O O . LYS A 1 133 ? 24.131 2.722 -35.703 1.00 87.25 133 LYS A O 1
ATOM 1126 N N . LYS A 1 134 ? 24.845 2.351 -33.598 1.00 89.94 134 LYS A N 1
ATOM 1127 C CA . LYS A 1 134 ? 26.244 2.731 -33.831 1.00 89.94 134 LYS A CA 1
ATOM 1128 C C . LYS A 1 134 ? 26.924 1.774 -34.808 1.00 89.94 134 LYS A C 1
ATOM 1130 O O . LYS A 1 134 ? 27.445 2.234 -35.817 1.00 89.94 134 LYS A O 1
ATOM 1135 N N . GLN A 1 135 ? 26.802 0.461 -34.605 1.00 86.06 135 GLN A N 1
ATOM 1136 C CA . GLN A 1 135 ? 27.352 -0.536 -35.532 1.00 86.06 135 GLN A CA 1
ATOM 1137 C C . GLN A 1 135 ? 26.798 -0.383 -36.953 1.00 86.06 135 GLN A C 1
ATOM 1139 O O . GLN A 1 135 ? 27.549 -0.458 -37.923 1.00 86.06 135 GLN A O 1
ATOM 1144 N N . LYS A 1 136 ? 25.491 -0.117 -37.097 1.00 86.31 136 LYS A N 1
ATOM 1145 C CA . LYS A 1 136 ? 24.879 0.163 -38.406 1.00 86.31 136 LYS A CA 1
ATOM 1146 C C . LYS A 1 136 ? 25.450 1.429 -39.055 1.00 86.31 136 LYS A C 1
ATOM 1148 O O . LYS A 1 136 ? 25.599 1.453 -40.275 1.00 86.31 136 LYS A O 1
ATOM 1153 N N . ARG A 1 137 ? 25.749 2.480 -38.281 1.00 89.50 137 ARG A N 1
ATOM 1154 C CA . ARG A 1 137 ? 26.387 3.711 -38.789 1.00 89.50 137 ARG A CA 1
ATOM 1155 C C . ARG A 1 137 ? 27.828 3.456 -39.223 1.00 89.50 137 ARG A C 1
ATOM 1157 O O . ARG A 1 137 ? 28.174 3.812 -40.345 1.00 89.50 137 ARG A O 1
ATOM 1164 N N . ASP A 1 138 ? 28.614 2.787 -38.387 1.00 90.12 138 ASP A N 1
ATOM 1165 C CA . ASP A 1 138 ? 30.021 2.486 -38.664 1.00 90.12 138 ASP A CA 1
ATOM 1166 C C . ASP A 1 138 ? 30.158 1.577 -39.893 1.00 90.12 138 ASP A C 1
ATOM 1168 O O . ASP A 1 138 ? 30.960 1.851 -40.782 1.00 90.12 138 ASP A O 1
ATOM 1172 N N . ALA A 1 139 ? 29.306 0.555 -40.018 1.00 88.56 139 ALA A N 1
ATOM 1173 C CA . ALA A 1 139 ? 29.274 -0.310 -41.195 1.00 88.56 139 ALA A CA 1
ATOM 1174 C C . ALA A 1 139 ? 28.914 0.456 -42.479 1.00 88.56 139 ALA A C 1
ATOM 1176 O O . ALA A 1 139 ? 29.527 0.233 -43.520 1.00 88.56 139 ALA A O 1
ATOM 1177 N N . LYS A 1 140 ? 27.951 1.390 -42.421 1.00 88.19 140 LYS A N 1
ATOM 1178 C CA . LYS A 1 140 ? 27.634 2.263 -43.565 1.00 88.19 140 LYS A CA 1
ATOM 1179 C C . LYS A 1 140 ? 28.824 3.145 -43.941 1.00 88.19 140 LYS A C 1
ATOM 1181 O O . LYS A 1 140 ? 29.125 3.266 -45.123 1.00 88.19 140 LYS A O 1
ATOM 1186 N N . ALA A 1 141 ? 29.504 3.733 -42.958 1.00 92.38 141 ALA A N 1
ATOM 1187 C CA . ALA A 1 141 ? 30.686 4.558 -43.192 1.00 92.38 141 ALA A CA 1
ATOM 1188 C C . ALA A 1 141 ? 31.839 3.750 -43.810 1.00 92.38 141 ALA A C 1
ATOM 1190 O O . ALA A 1 141 ? 32.479 4.225 -44.742 1.00 92.38 141 ALA A O 1
ATOM 1191 N N . GLN A 1 142 ? 32.055 2.511 -43.356 1.00 89.88 142 GLN A N 1
ATOM 1192 C CA . GLN A 1 142 ? 33.045 1.599 -43.937 1.00 89.88 142 GLN A CA 1
ATOM 1193 C C . GLN A 1 142 ? 32.718 1.237 -45.387 1.00 89.88 142 GLN A C 1
ATOM 1195 O O . GLN A 1 142 ? 33.604 1.286 -46.232 1.00 89.88 142 GLN A O 1
ATOM 1200 N N . VAL A 1 143 ? 31.453 0.940 -45.703 1.00 90.12 143 VAL A N 1
ATOM 1201 C CA . VAL A 1 143 ? 31.030 0.688 -47.092 1.00 90.12 143 VAL A CA 1
ATOM 1202 C C . VAL A 1 143 ? 31.274 1.914 -47.971 1.00 90.12 143 VAL A C 1
ATOM 1204 O O . VAL A 1 143 ? 31.786 1.771 -49.076 1.00 90.12 143 VAL A O 1
ATOM 1207 N N . LEU A 1 144 ? 30.953 3.117 -47.484 1.00 90.62 144 LEU A N 1
ATOM 1208 C CA . LEU A 1 144 ? 31.224 4.363 -48.210 1.00 90.62 144 LEU A CA 1
ATOM 1209 C C . LEU A 1 144 ? 32.726 4.583 -48.436 1.00 90.62 144 LEU A C 1
ATOM 1211 O O . LEU A 1 144 ? 33.125 4.966 -49.532 1.00 90.62 144 LEU A O 1
ATOM 1215 N N . PHE A 1 145 ? 33.554 4.316 -47.425 1.00 93.94 145 PHE A N 1
ATOM 1216 C CA . PHE A 1 145 ? 35.009 4.414 -47.532 1.00 93.94 145 PHE A CA 1
ATOM 1217 C C . PHE A 1 145 ? 35.582 3.407 -48.539 1.00 93.94 145 PHE A C 1
ATOM 1219 O O . PHE A 1 145 ? 36.399 3.772 -49.382 1.00 93.94 145 PHE A O 1
ATOM 1226 N N . ASP A 1 146 ? 35.123 2.157 -48.496 1.00 89.69 146 ASP A N 1
ATOM 1227 C CA . ASP A 1 146 ? 35.552 1.099 -49.410 1.00 89.69 146 ASP A CA 1
ATOM 1228 C C . ASP A 1 146 ? 35.156 1.396 -50.859 1.00 89.69 146 ASP A C 1
ATOM 1230 O O . ASP A 1 146 ? 35.970 1.202 -51.758 1.00 89.69 146 ASP A O 1
ATOM 1234 N N . LEU A 1 147 ? 33.948 1.923 -51.084 1.00 88.38 147 LEU A N 1
ATOM 1235 C CA . LEU A 1 147 ? 33.493 2.370 -52.406 1.00 88.38 147 LEU A CA 1
ATOM 1236 C C . LEU A 1 147 ? 34.320 3.543 -52.954 1.00 88.38 147 LEU A C 1
ATOM 1238 O O . LEU A 1 147 ? 34.426 3.690 -54.167 1.00 88.38 147 LEU A O 1
ATOM 1242 N N . ALA A 1 148 ? 34.875 4.388 -52.082 1.00 90.50 148 ALA A N 1
ATOM 1243 C CA . ALA A 1 148 ? 35.668 5.549 -52.482 1.00 90.50 148 ALA A CA 1
ATOM 1244 C C . ALA A 1 148 ? 37.155 5.229 -52.715 1.00 90.50 148 ALA A C 1
ATOM 1246 O O . ALA A 1 148 ? 37.831 5.984 -53.407 1.00 90.50 148 ALA A O 1
ATOM 1247 N N . THR A 1 149 ? 37.677 4.160 -52.106 1.00 91.56 149 THR A N 1
ATOM 1248 C CA . THR A 1 149 ? 39.124 3.874 -52.071 1.00 91.56 149 THR A CA 1
ATOM 1249 C C . THR A 1 149 ? 39.542 2.601 -52.796 1.00 91.56 149 THR A C 1
ATOM 1251 O O . THR A 1 149 ? 40.709 2.490 -53.163 1.00 91.56 149 THR A O 1
ATOM 1254 N N . LYS A 1 150 ? 38.641 1.627 -52.988 1.00 89.81 150 LYS A N 1
ATOM 1255 C CA . LYS A 1 150 ? 38.963 0.335 -53.610 1.00 89.81 150 LYS A CA 1
ATOM 1256 C C . LYS A 1 150 ? 38.447 0.281 -55.047 1.00 89.81 150 LYS A C 1
ATOM 1258 O O . LYS A 1 150 ? 37.263 0.488 -55.280 1.00 89.81 150 LYS A O 1
ATOM 1263 N N . ASP A 1 151 ? 39.289 -0.168 -55.975 1.00 85.50 151 ASP A N 1
ATOM 1264 C CA . ASP A 1 151 ? 38.938 -0.373 -57.393 1.00 85.50 151 ASP A CA 1
ATOM 1265 C C . ASP A 1 151 ? 38.185 -1.699 -57.658 1.00 85.50 151 ASP A C 1
ATOM 1267 O O . ASP A 1 151 ? 38.328 -2.315 -58.713 1.00 85.50 151 ASP A O 1
ATOM 1271 N N . LYS A 1 152 ? 37.416 -2.195 -56.679 1.00 83.06 152 LYS A N 1
ATOM 1272 C CA . LYS A 1 152 ? 36.596 -3.409 -56.833 1.00 83.06 152 LYS A CA 1
ATOM 1273 C C . LYS A 1 152 ? 35.196 -3.058 -57.331 1.00 83.06 152 LYS A C 1
ATOM 1275 O O . LYS A 1 152 ? 34.686 -1.972 -57.061 1.00 83.06 152 LYS A O 1
ATOM 1280 N N . ASP A 1 153 ? 34.529 -4.024 -57.960 1.00 88.06 153 ASP A N 1
ATOM 1281 C CA . ASP A 1 153 ? 33.132 -3.872 -58.361 1.00 88.06 153 ASP A CA 1
ATOM 1282 C C . ASP A 1 153 ? 32.236 -3.565 -57.151 1.00 88.06 153 ASP A C 1
ATOM 1284 O O . ASP A 1 153 ? 32.169 -4.319 -56.173 1.00 88.06 153 ASP A O 1
ATOM 1288 N N . ALA A 1 154 ? 31.471 -2.474 -57.247 1.00 86.25 154 ALA A N 1
ATOM 1289 C CA . ALA A 1 154 ? 30.575 -2.003 -56.189 1.00 86.25 154 ALA A CA 1
ATOM 1290 C C . ALA A 1 154 ? 29.589 -3.085 -55.703 1.00 86.25 154 ALA A C 1
ATOM 1292 O O . ALA A 1 154 ? 29.214 -3.120 -54.529 1.00 86.25 154 ALA A O 1
ATOM 1293 N N . SER A 1 155 ? 29.187 -4.004 -56.591 1.00 87.81 155 SER A N 1
ATOM 1294 C CA . SER A 1 155 ? 28.269 -5.095 -56.252 1.00 87.81 155 SER A CA 1
ATOM 1295 C C . SER A 1 155 ? 28.874 -6.129 -55.291 1.00 87.81 155 SER A C 1
ATOM 1297 O O . SER A 1 155 ? 28.139 -6.730 -54.505 1.00 87.81 155 SER A O 1
ATOM 1299 N N . GLU A 1 156 ? 30.194 -6.322 -55.309 1.00 87.75 156 GLU A N 1
ATOM 1300 C CA . GLU A 1 156 ? 30.891 -7.271 -54.435 1.00 87.75 156 GLU A CA 1
ATOM 1301 C C . GLU A 1 156 ? 31.101 -6.684 -53.035 1.00 87.75 156 GLU A C 1
ATOM 1303 O O . GLU A 1 156 ? 30.786 -7.342 -52.042 1.00 87.75 156 GLU A O 1
ATOM 1308 N N . ILE A 1 157 ? 31.489 -5.406 -52.946 1.00 84.31 157 ILE A N 1
ATOM 1309 C CA . ILE A 1 157 ? 31.658 -4.667 -51.678 1.00 84.31 157 ILE A CA 1
ATOM 1310 C C . ILE A 1 157 ? 30.342 -4.645 -50.871 1.00 84.31 157 ILE A C 1
ATOM 1312 O O . ILE A 1 157 ? 30.312 -4.846 -49.649 1.00 84.31 157 ILE A O 1
ATOM 1316 N N . ILE A 1 158 ? 29.208 -4.463 -51.555 1.00 86.81 158 ILE A N 1
ATOM 1317 C CA . ILE A 1 158 ? 27.878 -4.477 -50.928 1.00 86.81 158 ILE A CA 1
ATOM 1318 C C . ILE A 1 158 ? 27.499 -5.891 -50.450 1.00 86.81 158 ILE A C 1
ATOM 1320 O O . ILE A 1 158 ? 26.845 -6.043 -49.416 1.00 86.81 158 ILE A O 1
ATOM 1324 N N . LYS A 1 159 ? 27.902 -6.953 -51.157 1.00 87.50 159 LYS A N 1
ATOM 1325 C CA . LYS A 1 159 ? 27.634 -8.340 -50.732 1.00 87.50 159 LYS A CA 1
ATOM 1326 C C . LYS A 1 159 ? 28.438 -8.710 -49.482 1.00 87.50 159 LYS A C 1
ATOM 1328 O O . LYS A 1 159 ? 27.856 -9.256 -48.544 1.00 87.50 159 LYS A O 1
ATOM 1333 N N . GLU A 1 160 ? 29.727 -8.374 -49.435 1.00 85.88 160 GLU A N 1
ATOM 1334 C CA . GLU A 1 160 ? 30.605 -8.648 -48.284 1.00 85.88 160 GLU A CA 1
ATOM 1335 C C . GLU A 1 160 ? 30.109 -7.949 -47.004 1.00 85.88 160 GLU A C 1
ATOM 1337 O O . GLU A 1 160 ? 29.957 -8.581 -45.951 1.00 85.88 160 GLU A O 1
ATOM 1342 N N . SER A 1 161 ? 29.760 -6.663 -47.102 1.00 83.38 161 SER A N 1
ATOM 1343 C CA . SER A 1 161 ? 29.243 -5.883 -45.969 1.00 83.38 161 SER A CA 1
ATOM 1344 C C . SER A 1 161 ? 27.884 -6.381 -45.465 1.00 83.38 161 SER A C 1
ATOM 1346 O O . SER A 1 161 ? 27.672 -6.477 -44.254 1.00 83.38 161 SER A O 1
ATOM 1348 N N . ASN A 1 162 ? 26.984 -6.792 -46.363 1.00 83.56 162 ASN A N 1
ATOM 1349 C CA . ASN A 1 162 ? 25.692 -7.373 -45.992 1.00 83.56 162 ASN A CA 1
ATOM 1350 C C . ASN A 1 162 ? 25.827 -8.711 -45.247 1.00 83.56 162 ASN A C 1
ATOM 1352 O O . ASN A 1 162 ? 25.035 -8.994 -44.346 1.00 83.56 162 ASN A O 1
ATOM 1356 N N . ILE A 1 163 ? 26.822 -9.539 -45.585 1.00 84.00 163 ILE A N 1
ATOM 1357 C CA . ILE A 1 163 ? 27.095 -10.793 -44.862 1.00 84.00 163 ILE A CA 1
ATOM 1358 C C . ILE A 1 163 ? 27.593 -10.491 -43.441 1.00 84.00 163 ILE A C 1
ATOM 1360 O O . ILE A 1 163 ? 27.143 -11.126 -42.484 1.00 84.00 163 ILE A O 1
ATOM 1364 N N . SER A 1 164 ? 28.475 -9.499 -43.291 1.00 82.06 164 SER A N 1
ATOM 1365 C CA . SER A 1 164 ? 28.978 -9.052 -41.986 1.00 82.06 164 SER A CA 1
ATOM 1366 C C . SER A 1 164 ? 27.858 -8.483 -41.100 1.00 82.06 164 SER A C 1
ATOM 1368 O O . SER A 1 164 ? 27.682 -8.919 -39.961 1.00 82.06 164 SER A O 1
ATOM 1370 N N . LEU A 1 165 ? 27.012 -7.609 -41.660 1.00 79.56 165 LEU A N 1
ATOM 1371 C CA . LEU A 1 165 ? 25.859 -7.008 -40.977 1.00 79.56 165 LEU A CA 1
ATOM 1372 C C . LEU A 1 165 ? 24.809 -8.034 -40.534 1.00 79.56 165 LEU A C 1
ATOM 1374 O O . LEU A 1 165 ? 24.246 -7.917 -39.446 1.00 79.56 165 LEU A O 1
ATOM 1378 N N . LYS A 1 166 ? 24.542 -9.065 -41.345 1.00 83.81 166 LYS A N 1
ATOM 1379 C CA . LYS A 1 166 ? 23.630 -10.159 -40.965 1.00 83.81 166 LYS A CA 1
ATOM 1380 C C . LYS A 1 166 ? 24.165 -10.974 -39.784 1.00 83.81 166 LYS A C 1
ATOM 1382 O O . LYS A 1 166 ? 23.392 -11.394 -38.930 1.00 83.81 166 LYS A O 1
ATOM 1387 N N . ARG A 1 167 ? 25.484 -11.174 -39.700 1.00 82.62 167 ARG A N 1
ATOM 1388 C CA . ARG A 1 167 ? 26.119 -11.898 -38.585 1.00 82.62 167 ARG A CA 1
ATOM 1389 C C . ARG A 1 167 ? 26.148 -11.078 -37.293 1.00 82.62 167 ARG A C 1
ATOM 1391 O O . ARG A 1 167 ? 25.922 -11.648 -36.228 1.00 82.62 167 ARG A O 1
ATOM 1398 N N . SER A 1 168 ? 26.410 -9.770 -37.366 1.00 75.06 168 SER A N 1
ATOM 1399 C CA . SER A 1 168 ? 26.395 -8.893 -36.184 1.00 75.06 168 SER A CA 1
ATOM 1400 C C . SER A 1 168 ? 24.977 -8.666 -35.648 1.00 75.06 168 SER A C 1
ATOM 1402 O O . SER A 1 168 ? 24.762 -8.780 -34.443 1.00 75.06 168 SER A O 1
ATOM 1404 N N . SER A 1 169 ? 23.994 -8.461 -36.532 1.00 78.62 169 SER A N 1
ATOM 1405 C CA . SER A 1 169 ? 22.582 -8.308 -36.145 1.00 78.62 169 SER A CA 1
ATOM 1406 C C . SER A 1 169 ? 21.985 -9.572 -35.520 1.00 78.62 169 SER A C 1
ATOM 1408 O O . SER A 1 169 ? 21.296 -9.467 -34.511 1.00 78.62 169 SER A O 1
ATOM 1410 N N . ALA A 1 170 ? 22.296 -10.770 -36.029 1.00 79.62 170 ALA A N 1
ATOM 1411 C CA . ALA A 1 170 ? 21.811 -12.027 -35.445 1.00 79.62 170 ALA A CA 1
ATOM 1412 C C . ALA A 1 170 ? 22.309 -12.264 -34.004 1.00 79.62 170 ALA A C 1
ATOM 1414 O O . ALA A 1 170 ? 21.560 -12.768 -33.173 1.00 79.62 170 ALA A O 1
ATOM 1415 N N . ARG A 1 171 ? 23.549 -11.864 -33.680 1.00 77.19 171 ARG A N 1
ATOM 1416 C CA . ARG A 1 171 ? 24.105 -11.976 -32.316 1.00 77.19 171 ARG A CA 1
ATOM 1417 C C . ARG A 1 171 ? 23.421 -11.037 -31.326 1.00 77.19 171 ARG A C 1
ATOM 1419 O O . ARG A 1 171 ? 23.167 -11.431 -30.195 1.00 77.19 171 ARG A O 1
ATOM 1426 N N . ILE A 1 172 ? 23.127 -9.809 -31.754 1.00 72.50 172 ILE A N 1
ATOM 1427 C CA . ILE A 1 172 ? 22.405 -8.828 -30.932 1.00 72.50 172 ILE A CA 1
ATOM 1428 C C . ILE A 1 172 ? 20.952 -9.277 -30.743 1.00 72.50 172 ILE A C 1
ATOM 1430 O O . ILE A 1 172 ? 20.454 -9.264 -29.624 1.00 72.50 172 ILE A O 1
ATOM 1434 N N . LYS A 1 173 ? 20.305 -9.772 -31.805 1.00 72.75 173 LYS A N 1
ATOM 1435 C CA . LYS A 1 173 ? 18.936 -10.295 -31.747 1.00 72.75 173 LYS A CA 1
ATOM 1436 C C . LYS A 1 173 ? 18.806 -11.484 -30.791 1.00 72.75 173 LYS A C 1
ATOM 1438 O O . LYS A 1 173 ? 17.898 -11.493 -29.977 1.00 72.75 173 LYS A O 1
ATOM 1443 N N . ALA A 1 174 ? 19.768 -12.409 -30.799 1.00 73.06 174 ALA A N 1
ATOM 1444 C CA . ALA A 1 174 ? 19.808 -13.523 -29.847 1.00 73.06 174 ALA A CA 1
ATOM 1445 C C . ALA A 1 174 ? 19.985 -13.074 -28.381 1.00 73.06 174 ALA A C 1
ATOM 1447 O O . ALA A 1 174 ? 19.537 -13.764 -27.473 1.00 73.06 174 ALA A O 1
ATOM 1448 N N . LYS A 1 175 ? 20.617 -11.915 -28.141 1.00 67.69 175 LYS A N 1
ATOM 1449 C CA . LYS A 1 175 ? 20.757 -11.324 -26.800 1.00 67.69 175 LYS A CA 1
ATOM 1450 C C . LYS A 1 175 ? 19.464 -10.644 -26.320 1.00 67.69 175 LYS A C 1
ATOM 1452 O O . LYS A 1 175 ? 19.253 -10.546 -25.121 1.00 67.69 175 LYS A O 1
ATOM 1457 N N . ILE A 1 176 ? 18.614 -10.202 -27.251 1.00 64.19 176 ILE A N 1
ATOM 1458 C CA . ILE A 1 176 ? 17.296 -9.601 -26.985 1.00 64.19 176 ILE A CA 1
ATOM 1459 C C . ILE A 1 176 ? 16.210 -10.688 -26.847 1.00 64.19 176 ILE A C 1
ATOM 1461 O O . ILE A 1 176 ? 15.306 -10.554 -26.031 1.00 64.19 176 ILE A O 1
ATOM 1465 N N . GLU A 1 177 ? 16.300 -11.774 -27.622 1.00 61.47 177 GLU A N 1
ATOM 1466 C CA . GLU A 1 177 ? 15.304 -12.861 -27.670 1.00 61.47 177 GLU A CA 1
ATOM 1467 C C . GLU A 1 177 ? 15.419 -13.889 -26.525 1.00 61.47 177 GLU A C 1
ATOM 1469 O O . GLU A 1 177 ? 14.531 -14.727 -26.399 1.00 61.47 177 GLU A O 1
ATOM 1474 N N . ASN A 1 178 ? 16.440 -13.807 -25.658 1.00 52.75 178 ASN A N 1
ATOM 1475 C CA . ASN A 1 178 ? 16.574 -14.644 -24.454 1.00 52.75 178 ASN A CA 1
ATOM 1476 C C . ASN A 1 178 ? 16.348 -13.838 -23.154 1.00 52.75 178 ASN A C 1
ATOM 1478 O O . ASN A 1 178 ? 17.310 -13.469 -22.477 1.00 52.75 178 ASN A O 1
ATOM 1482 N N . PRO A 1 179 ? 15.090 -13.580 -22.759 1.00 49.41 179 PRO A N 1
ATOM 1483 C CA . PRO A 1 179 ? 14.763 -13.099 -21.429 1.00 49.41 179 PRO A CA 1
ATOM 1484 C C . PRO A 1 179 ? 14.574 -14.308 -20.499 1.00 49.41 179 PRO A C 1
ATOM 1486 O O . PRO A 1 179 ? 13.464 -14.809 -20.342 1.00 49.41 179 PRO A O 1
ATOM 1489 N N . GLU A 1 180 ? 15.628 -14.784 -19.833 1.00 42.28 180 GLU A N 1
ATOM 1490 C CA . GLU A 1 180 ? 15.497 -15.838 -18.800 1.00 42.28 180 GLU A CA 1
ATOM 1491 C C . GLU A 1 180 ? 14.724 -15.388 -17.535 1.00 42.28 180 GLU A C 1
ATOM 1493 O O . GLU A 1 180 ? 14.608 -16.143 -16.577 1.00 42.28 180 GLU A O 1
ATOM 1498 N N . HIS A 1 181 ? 14.104 -14.204 -17.534 1.00 43.50 181 HIS A N 1
ATOM 1499 C CA . HIS A 1 181 ? 13.207 -13.751 -16.466 1.00 43.50 181 HIS A CA 1
ATOM 1500 C C . HIS A 1 181 ? 11.941 -13.055 -16.984 1.00 43.50 181 HIS A C 1
ATOM 1502 O O . HIS A 1 181 ? 11.488 -12.061 -16.419 1.00 43.50 181 HIS A O 1
ATOM 1508 N N . LEU A 1 182 ? 11.305 -13.607 -18.021 1.00 40.19 182 LEU A N 1
ATOM 1509 C CA . LEU A 1 182 ? 9.885 -13.334 -18.227 1.00 40.19 182 LEU A CA 1
ATOM 1510 C C . LEU A 1 182 ? 9.088 -14.206 -17.248 1.00 40.19 182 LEU A C 1
ATOM 1512 O O . LEU A 1 182 ? 8.676 -15.318 -17.572 1.00 40.19 182 LEU A O 1
ATOM 1516 N N . HIS A 1 183 ? 8.909 -13.717 -16.017 1.00 40.19 183 HIS A N 1
ATOM 1517 C CA . HIS A 1 183 ? 7.850 -14.242 -15.165 1.00 40.19 183 HIS A CA 1
ATOM 1518 C C . HIS A 1 183 ? 6.537 -14.099 -15.932 1.00 40.19 183 HIS A C 1
ATOM 1520 O O . HIS A 1 183 ? 6.083 -13.002 -16.242 1.00 40.19 183 HIS A O 1
ATOM 1526 N N . THR A 1 184 ? 5.974 -15.250 -16.268 1.00 40.97 184 THR A N 1
ATOM 1527 C CA . THR A 1 184 ? 4.642 -15.408 -16.821 1.00 40.97 184 THR A CA 1
ATOM 1528 C C . THR A 1 184 ? 3.619 -14.851 -15.836 1.00 40.97 184 THR A C 1
ATOM 1530 O O . THR A 1 184 ? 3.308 -15.485 -14.829 1.00 40.97 184 THR A O 1
ATOM 1533 N N . SER A 1 185 ? 3.081 -13.684 -16.148 1.00 37.75 185 SER A N 1
ATOM 1534 C CA . SER A 1 185 ? 1.672 -13.357 -15.939 1.00 37.75 185 SER A CA 1
ATOM 1535 C C . SER A 1 185 ? 1.113 -13.239 -17.358 1.00 37.75 185 SER A C 1
ATOM 1537 O O . SER A 1 185 ? 1.513 -12.349 -18.099 1.00 37.75 185 SER A O 1
ATOM 1539 N N . GLY A 1 186 ? 0.424 -14.248 -17.887 1.00 33.53 186 GLY A N 1
ATOM 1540 C CA . GLY A 1 186 ? -0.829 -14.731 -17.322 1.00 33.53 186 GLY A CA 1
ATOM 1541 C C . GLY A 1 186 ? -1.908 -13.822 -17.887 1.00 33.53 186 GLY A C 1
ATOM 1542 O O . GLY A 1 186 ? -2.045 -12.716 -17.394 1.00 33.53 186 GLY A O 1
ATOM 1543 N N . ASP A 1 187 ? -2.522 -14.291 -18.970 1.00 32.59 187 ASP A N 1
ATOM 1544 C CA . ASP A 1 187 ? -3.800 -13.877 -19.545 1.00 32.59 187 ASP A CA 1
ATOM 1545 C C . ASP A 1 187 ? -4.053 -12.382 -19.806 1.00 32.59 187 ASP A C 1
ATOM 1547 O O . ASP A 1 187 ? -3.980 -11.500 -18.958 1.00 32.59 187 ASP A O 1
ATOM 1551 N N . ILE A 1 188 ? -4.413 -12.111 -21.060 1.00 39.97 188 ILE A N 1
ATOM 1552 C CA . ILE A 1 188 ? -5.061 -10.872 -21.477 1.00 39.97 188 ILE A CA 1
ATOM 1553 C C . ILE A 1 188 ? -6.479 -10.924 -20.903 1.00 39.97 188 ILE A C 1
ATOM 1555 O O . ILE A 1 188 ? -7.425 -11.271 -21.607 1.00 39.97 188 ILE A O 1
ATOM 1559 N N . ASP A 1 189 ? -6.616 -10.607 -19.622 1.00 33.09 189 ASP A N 1
ATOM 1560 C CA . ASP A 1 189 ? -7.873 -10.118 -19.087 1.00 33.09 189 ASP A CA 1
ATOM 1561 C C . ASP A 1 189 ? -7.910 -8.616 -19.369 1.00 33.09 189 ASP A C 1
ATOM 1563 O O . ASP A 1 189 ? -7.169 -7.810 -18.805 1.00 33.09 189 ASP A O 1
ATOM 1567 N N . TYR A 1 190 ? -8.769 -8.244 -20.316 1.00 39.78 190 TYR A N 1
ATOM 1568 C CA . TYR A 1 190 ? -9.365 -6.917 -20.328 1.00 39.78 190 TYR A CA 1
ATOM 1569 C C . TYR A 1 190 ? -10.223 -6.809 -19.064 1.00 39.78 190 TYR A C 1
ATOM 1571 O O . TYR A 1 190 ? -11.432 -7.020 -19.132 1.00 39.78 190 TYR A O 1
ATOM 1579 N N . ASP A 1 191 ? -9.600 -6.521 -17.925 1.00 34.47 191 ASP A N 1
ATOM 1580 C CA . ASP A 1 191 ? -10.321 -6.121 -16.725 1.00 34.47 191 ASP A CA 1
ATOM 1581 C C . ASP A 1 191 ? -9.962 -4.684 -16.342 1.00 34.47 191 ASP A C 1
ATOM 1583 O O . ASP A 1 191 ? -8.837 -4.210 -16.514 1.00 34.47 191 ASP A O 1
ATOM 1587 N N . ASN A 1 192 ? -11.002 -3.962 -15.949 1.00 42.84 192 ASN A N 1
ATOM 1588 C CA . ASN A 1 192 ? -11.040 -2.519 -15.772 1.00 42.84 192 ASN A CA 1
ATOM 1589 C C . ASN A 1 192 ? -10.114 -2.044 -14.645 1.00 42.84 192 ASN A C 1
ATOM 1591 O O . ASN A 1 192 ? -10.544 -2.060 -13.502 1.00 42.84 192 ASN A O 1
ATOM 1595 N N . ASP A 1 193 ? -8.948 -1.485 -14.962 1.00 38.56 193 ASP A N 1
ATOM 1596 C CA . ASP A 1 193 ? -8.246 -0.567 -14.048 1.00 38.56 193 ASP A CA 1
ATOM 1597 C C . ASP A 1 193 ? -7.542 0.557 -14.826 1.00 38.56 193 ASP A C 1
ATOM 1599 O O . ASP A 1 193 ? -6.329 0.749 -14.811 1.00 38.56 193 ASP A O 1
ATOM 1603 N N . LEU A 1 194 ? -8.358 1.349 -15.526 1.00 41.38 194 LEU A N 1
ATOM 1604 C CA . LEU A 1 194 ? -7.988 2.633 -16.132 1.00 41.38 194 LEU A CA 1
ATOM 1605 C C . LEU A 1 194 ? -7.891 3.761 -15.076 1.00 41.38 194 LEU A C 1
ATOM 1607 O O . LEU A 1 194 ? -8.285 4.886 -15.358 1.00 41.38 194 LEU A O 1
ATOM 1611 N N . PHE A 1 195 ? -7.438 3.476 -13.851 1.00 40.91 195 PHE A N 1
ATOM 1612 C CA . PHE A 1 195 ? -7.303 4.484 -12.788 1.00 40.91 195 PHE A CA 1
ATOM 1613 C C . PHE A 1 195 ? -6.158 4.174 -11.814 1.00 40.91 195 PHE A C 1
ATOM 1615 O O . PHE A 1 195 ? -6.324 4.232 -10.603 1.00 40.91 195 PHE A O 1
ATOM 1622 N N . GLU A 1 196 ? -4.965 3.915 -12.336 1.00 50.94 196 GLU A N 1
ATOM 1623 C CA . GLU A 1 196 ? -3.734 4.298 -11.634 1.00 50.94 196 GLU A CA 1
ATOM 1624 C C . GLU A 1 196 ? -2.889 5.119 -12.611 1.00 50.94 196 GLU A C 1
ATOM 1626 O O . GLU A 1 196 ? -1.862 4.686 -13.128 1.00 50.94 196 GLU A O 1
ATOM 1631 N N . GLU A 1 197 ? -3.384 6.317 -12.935 1.00 47.16 197 GLU A N 1
ATOM 1632 C CA . GLU A 1 197 ? -2.513 7.360 -13.465 1.00 47.16 197 GLU A CA 1
ATOM 1633 C C . GLU A 1 197 ? -1.566 7.757 -12.330 1.00 47.16 197 GLU A C 1
ATOM 1635 O O . GLU A 1 197 ? -1.997 8.276 -11.301 1.00 47.16 197 GLU A O 1
ATOM 1640 N N . ASP A 1 198 ? -0.277 7.460 -12.498 1.00 40.34 198 ASP A N 1
ATOM 1641 C CA . ASP A 1 198 ? 0.783 7.956 -11.628 1.00 40.34 198 ASP A CA 1
ATOM 1642 C C . ASP A 1 198 ? 0.570 9.464 -11.385 1.00 40.34 198 ASP A C 1
ATOM 1644 O O . ASP A 1 198 ? 0.557 10.246 -12.341 1.00 40.34 198 ASP A O 1
ATOM 1648 N N . ASP A 1 199 ? 0.451 9.885 -10.120 1.00 49.62 199 ASP A N 1
ATOM 1649 C CA . ASP A 1 199 ? 0.271 11.290 -9.692 1.00 49.62 199 ASP A CA 1
ATOM 1650 C C . ASP A 1 199 ? 1.331 12.245 -10.297 1.00 49.62 199 ASP A C 1
ATOM 1652 O O . ASP A 1 199 ? 1.119 13.451 -10.410 1.00 49.62 199 ASP A O 1
ATOM 1656 N N . GLU A 1 200 ? 2.479 11.720 -10.743 1.00 52.12 200 GLU A N 1
ATOM 1657 C CA . GLU A 1 200 ? 3.526 12.485 -11.438 1.00 52.12 200 GLU A CA 1
ATOM 1658 C C . GLU A 1 200 ? 3.177 12.864 -12.892 1.00 52.12 200 GLU A C 1
ATOM 1660 O O . GLU A 1 200 ? 3.828 13.735 -13.480 1.00 52.12 200 GLU A O 1
ATOM 1665 N N . THR A 1 201 ? 2.169 12.235 -13.499 1.00 52.00 201 THR A N 1
ATOM 1666 C CA . THR A 1 201 ? 1.709 12.557 -14.862 1.00 52.00 201 THR A CA 1
ATOM 1667 C C . THR A 1 201 ? 0.631 13.638 -14.888 1.00 52.00 201 THR A C 1
ATOM 1669 O O . THR A 1 201 ? 0.569 14.394 -15.859 1.00 52.00 201 THR A O 1
ATOM 1672 N N . LEU A 1 202 ? -0.135 13.788 -13.802 1.00 50.94 202 LEU A N 1
ATOM 1673 C CA . LEU A 1 202 ? -1.228 14.758 -13.677 1.00 50.94 202 LEU A CA 1
ATOM 1674 C C . LEU A 1 202 ? -0.753 16.208 -13.484 1.00 50.94 202 LEU A C 1
ATOM 1676 O O . LEU A 1 202 ? -1.476 17.139 -13.833 1.00 50.94 202 LEU A O 1
ATOM 1680 N N . ASP A 1 203 ? 0.475 16.415 -12.997 1.00 53.25 203 ASP A N 1
ATOM 1681 C CA . ASP A 1 203 ? 1.041 17.755 -12.764 1.00 53.25 203 ASP A CA 1
ATOM 1682 C C . ASP A 1 203 ? 1.927 18.255 -13.926 1.00 53.25 203 ASP A C 1
ATOM 1684 O O . ASP A 1 203 ? 2.522 19.340 -13.879 1.00 53.25 203 ASP A O 1
ATOM 1688 N N . ARG A 1 204 ? 2.005 17.493 -15.029 1.00 59.69 204 ARG A N 1
ATOM 1689 C CA . ARG A 1 204 ? 2.568 18.017 -16.278 1.00 59.69 204 ARG A CA 1
ATOM 1690 C C . ARG A 1 204 ? 1.581 19.027 -16.849 1.00 59.69 204 ARG A C 1
ATOM 1692 O O . ARG A 1 204 ? 0.561 18.654 -17.420 1.00 59.69 204 ARG A O 1
ATOM 1699 N N . LYS A 1 205 ? 1.899 20.320 -16.735 1.00 60.50 205 LYS A N 1
ATOM 1700 C CA . LYS A 1 205 ? 1.215 21.370 -17.503 1.00 60.50 205 LYS A CA 1
ATOM 1701 C C . LYS A 1 205 ? 1.209 20.964 -18.974 1.00 60.50 205 LYS A C 1
ATOM 1703 O O . LYS A 1 205 ? 2.251 20.997 -19.617 1.00 60.50 205 LYS A O 1
ATOM 1708 N N . VAL A 1 206 ? 0.038 20.589 -19.483 1.00 57.91 206 VAL A N 1
ATOM 1709 C CA . VAL A 1 206 ? -0.177 20.351 -20.908 1.00 57.91 206 VAL A CA 1
ATOM 1710 C C . VAL A 1 206 ? 0.054 21.684 -21.610 1.00 57.91 206 VAL A C 1
ATOM 1712 O O . VAL A 1 206 ? -0.799 22.568 -21.552 1.00 57.91 206 VAL A O 1
ATOM 1715 N N . ASP A 1 207 ? 1.230 21.861 -22.206 1.00 61.62 207 ASP A N 1
ATOM 1716 C CA . ASP A 1 207 ? 1.513 22.994 -23.076 1.00 61.62 207 ASP A CA 1
ATOM 1717 C C . ASP A 1 207 ? 0.877 22.698 -24.446 1.00 61.62 207 ASP A C 1
ATOM 1719 O O . ASP A 1 207 ? 1.337 21.795 -25.156 1.00 61.62 207 ASP A O 1
ATOM 1723 N N . PRO A 1 208 ? -0.182 23.430 -24.849 1.00 62.25 208 PRO A N 1
ATOM 1724 C CA . PRO A 1 208 ? -0.895 23.176 -26.100 1.00 62.25 208 PRO A CA 1
ATOM 1725 C C . PRO A 1 208 ? -0.016 23.300 -27.354 1.00 62.25 208 PRO A C 1
ATOM 1727 O O . PRO A 1 208 ? -0.450 22.919 -28.441 1.00 62.25 208 PRO A O 1
ATOM 1730 N N . PHE A 1 209 ? 1.202 23.839 -27.227 1.00 53.44 209 PHE A N 1
ATOM 1731 C CA . PHE A 1 209 ? 2.127 24.054 -28.334 1.00 53.44 209 PHE A CA 1
ATOM 1732 C C . PHE A 1 209 ? 3.385 23.178 -28.294 1.00 53.44 209 PHE A C 1
ATOM 1734 O O . PHE A 1 209 ? 4.145 23.182 -29.264 1.00 53.44 209 PHE A O 1
ATOM 1741 N N . GLU A 1 210 ? 3.613 22.387 -27.246 1.00 60.00 210 GLU A N 1
ATOM 1742 C CA . GLU A 1 210 ? 4.864 21.629 -27.082 1.00 60.00 210 GLU A CA 1
ATOM 1743 C C . GLU A 1 210 ? 5.049 20.528 -28.141 1.00 60.00 210 GLU A C 1
ATOM 1745 O O . GLU A 1 210 ? 6.169 20.265 -28.585 1.00 60.00 210 GLU A O 1
ATOM 1750 N N . ASP A 1 211 ? 3.954 19.965 -28.657 1.00 56.16 211 ASP A N 1
ATOM 1751 C CA . ASP A 1 211 ? 3.985 19.037 -29.796 1.00 56.16 211 ASP A CA 1
ATOM 1752 C C . ASP A 1 211 ? 3.936 19.736 -31.165 1.00 56.16 211 ASP A C 1
ATOM 1754 O O . ASP A 1 211 ? 4.264 19.124 -32.181 1.00 56.16 211 ASP A O 1
ATOM 1758 N N . SER A 1 212 ? 3.600 21.030 -31.214 1.00 55.94 212 SER A N 1
ATOM 1759 C CA . SER A 1 212 ? 3.536 21.798 -32.471 1.00 55.94 212 SER A CA 1
ATOM 1760 C C . SER A 1 212 ? 4.923 22.098 -33.048 1.00 55.94 212 SER A C 1
ATOM 1762 O O . SER A 1 212 ? 5.062 22.318 -34.251 1.00 55.94 212 SER A O 1
ATOM 1764 N N . TYR A 1 213 ? 5.952 22.104 -32.193 1.00 54.38 213 TYR A N 1
ATOM 1765 C CA . TYR A 1 213 ? 7.328 22.446 -32.563 1.00 54.38 213 TYR A CA 1
ATOM 1766 C C . TYR A 1 213 ? 8.296 21.259 -32.528 1.00 54.38 213 TYR A C 1
ATOM 1768 O O . TYR A 1 213 ? 9.472 21.420 -32.866 1.00 54.38 213 TYR A O 1
ATOM 1776 N N . LYS A 1 214 ? 7.833 20.052 -32.170 1.00 57.97 214 LYS A N 1
ATOM 1777 C CA . LYS A 1 214 ? 8.659 18.850 -32.309 1.00 57.97 214 LYS A CA 1
ATOM 1778 C C . LYS A 1 214 ? 8.813 18.529 -33.799 1.00 57.97 214 LYS A C 1
ATOM 1780 O O . LYS A 1 214 ? 7.808 18.370 -34.492 1.00 57.97 214 LYS A O 1
ATOM 1785 N N . PRO A 1 215 ? 10.044 18.407 -34.326 1.00 56.44 215 PRO A N 1
ATOM 1786 C CA . PRO A 1 215 ? 10.241 17.991 -35.705 1.00 56.44 215 PRO A CA 1
ATOM 1787 C C . PRO A 1 215 ? 9.737 16.552 -35.854 1.00 56.44 215 PRO A C 1
ATOM 1789 O O . PRO A 1 215 ? 10.376 15.598 -35.409 1.00 56.44 215 PRO A O 1
ATOM 1792 N N . VAL A 1 216 ? 8.557 16.396 -36.454 1.00 60.34 216 VAL A N 1
ATOM 1793 C CA . VAL A 1 216 ? 7.953 15.089 -36.713 1.00 60.34 216 VAL A CA 1
ATOM 1794 C C . VAL A 1 216 ? 8.840 14.365 -37.724 1.00 60.34 216 VAL A C 1
ATOM 1796 O O . VAL A 1 216 ? 8.868 14.709 -38.903 1.00 60.34 216 VAL A O 1
ATOM 1799 N N . ALA A 1 217 ? 9.599 13.372 -37.257 1.00 62.34 217 ALA A N 1
ATOM 1800 C CA . ALA A 1 217 ? 10.630 12.712 -38.058 1.00 62.34 217 ALA A CA 1
ATOM 1801 C C . ALA A 1 217 ? 10.082 12.005 -39.316 1.00 62.34 217 ALA A C 1
ATOM 1803 O O . ALA A 1 217 ? 10.839 11.776 -40.257 1.00 62.34 217 ALA A O 1
ATOM 1804 N N . TYR A 1 218 ? 8.778 11.692 -39.362 1.00 58.25 218 TYR A N 1
ATOM 1805 C CA . TYR A 1 218 ? 8.138 11.005 -40.487 1.00 58.25 218 TYR A CA 1
ATOM 1806 C C . TYR A 1 218 ? 6.680 11.462 -40.663 1.00 58.25 218 TYR A C 1
ATOM 1808 O O . TYR A 1 218 ? 5.763 10.858 -40.110 1.00 58.25 218 TYR A O 1
ATOM 1816 N N . VAL A 1 219 ? 6.433 12.516 -41.446 1.00 56.81 219 VAL A N 1
ATOM 1817 C CA . VAL A 1 219 ? 5.065 12.861 -41.872 1.00 56.81 219 VAL A CA 1
ATOM 1818 C C . VAL A 1 219 ? 4.784 12.182 -43.208 1.00 56.81 219 VAL A C 1
ATOM 1820 O O . VAL A 1 219 ? 5.404 12.501 -44.218 1.00 56.81 219 VAL A O 1
ATOM 1823 N N . ASN A 1 220 ? 3.828 11.255 -43.230 1.00 61.19 220 ASN A N 1
ATOM 1824 C CA . ASN A 1 220 ? 3.294 10.705 -44.471 1.00 61.19 220 ASN A CA 1
ATOM 1825 C C . ASN A 1 220 ? 1.999 11.464 -44.790 1.00 61.19 220 ASN A C 1
ATOM 1827 O O . ASN A 1 220 ? 0.931 11.119 -44.283 1.00 61.19 220 ASN A O 1
ATOM 1831 N N . VAL A 1 221 ? 2.103 12.554 -45.560 1.00 67.69 221 VAL A N 1
ATOM 1832 C CA . VAL A 1 221 ? 0.938 13.363 -45.954 1.00 67.69 221 VAL A CA 1
ATOM 1833 C C . VAL A 1 221 ? 0.065 12.519 -46.879 1.00 67.69 221 VAL A C 1
ATOM 1835 O O . VAL A 1 221 ? 0.346 12.361 -48.069 1.00 67.69 221 VAL A O 1
ATOM 1838 N N . LYS A 1 222 ? -0.998 11.933 -46.327 1.00 64.25 222 LYS A N 1
ATOM 1839 C CA . LYS A 1 222 ? -2.006 11.236 -47.125 1.00 64.25 222 LYS A CA 1
ATOM 1840 C C . LYS A 1 222 ? -2.796 12.279 -47.917 1.00 64.25 222 LYS A C 1
ATOM 1842 O O . LYS A 1 222 ? -3.223 13.284 -47.362 1.00 64.25 222 LYS A O 1
ATOM 1847 N N . LYS A 1 223 ? -3.023 12.026 -49.212 1.00 74.81 223 LYS A N 1
ATOM 1848 C CA . LYS A 1 223 ? -3.822 12.908 -50.092 1.00 74.81 223 LYS A CA 1
ATOM 1849 C C . LYS A 1 223 ? -5.274 13.077 -49.621 1.00 74.81 223 LYS A C 1
ATOM 1851 O O . LYS A 1 223 ? -5.930 14.031 -50.019 1.00 74.81 223 LYS A O 1
ATOM 1856 N N . SER A 1 224 ? -5.764 12.154 -48.796 1.00 70.12 224 SER A N 1
ATOM 1857 C CA . SER A 1 224 ? -7.097 12.178 -48.203 1.00 70.12 224 SER A CA 1
ATOM 1858 C C . SER A 1 224 ? -7.058 11.639 -46.775 1.00 70.12 224 SER A C 1
ATOM 1860 O O . SER A 1 224 ? -6.377 10.648 -46.493 1.00 70.12 224 SER A O 1
ATOM 1862 N N . TYR A 1 225 ? -7.817 12.281 -45.892 1.00 72.50 225 TYR A N 1
ATOM 1863 C CA . TYR A 1 225 ? -8.084 11.800 -44.543 1.00 72.50 225 TYR A CA 1
ATOM 1864 C C . TYR A 1 225 ? -9.247 10.803 -44.593 1.00 72.50 225 TYR A C 1
ATOM 1866 O O . TYR A 1 225 ? -10.285 11.100 -45.181 1.00 72.50 225 TYR A O 1
ATOM 1874 N N . ILE A 1 226 ? -9.052 9.611 -44.029 1.00 63.12 226 ILE A N 1
ATOM 1875 C CA . ILE A 1 226 ? -10.119 8.628 -43.819 1.00 63.12 226 ILE A CA 1
ATOM 1876 C C . ILE A 1 226 ? -10.268 8.523 -42.310 1.00 63.12 226 ILE A C 1
ATOM 1878 O O . ILE A 1 226 ? -9.355 8.037 -41.639 1.00 63.12 226 ILE A O 1
ATOM 1882 N N . ASP A 1 227 ? -11.375 9.046 -41.795 1.00 67.50 227 ASP A N 1
ATOM 1883 C CA . ASP A 1 227 ? -11.729 8.900 -40.392 1.00 67.50 227 ASP A CA 1
ATOM 1884 C C . ASP A 1 227 ? -12.293 7.494 -40.180 1.00 67.50 227 ASP A C 1
ATOM 1886 O O . ASP A 1 227 ? -13.315 7.128 -40.763 1.00 67.50 227 ASP A O 1
ATOM 1890 N N . ASN A 1 228 ? -11.597 6.683 -39.388 1.00 63.81 228 ASN A N 1
ATOM 1891 C CA . ASN A 1 228 ? -12.024 5.319 -39.080 1.00 63.81 228 ASN A CA 1
ATOM 1892 C C . ASN A 1 228 ? -13.012 5.271 -37.902 1.00 63.81 228 ASN A C 1
ATOM 1894 O O . ASN A 1 228 ? -13.382 4.180 -37.466 1.00 63.81 228 ASN A O 1
ATOM 1898 N N . ASN A 1 229 ? -13.441 6.420 -37.372 1.00 68.25 229 ASN A N 1
ATOM 1899 C CA . ASN A 1 229 ? -14.444 6.470 -36.323 1.00 68.25 229 ASN A CA 1
ATOM 1900 C C . ASN A 1 229 ? -15.815 6.035 -36.861 1.00 68.25 229 ASN A C 1
ATOM 1902 O O . ASN A 1 229 ? -16.527 6.789 -37.523 1.00 68.25 229 ASN A O 1
ATOM 1906 N N . SER A 1 230 ? -16.219 4.816 -36.513 1.00 65.31 230 SER A N 1
ATOM 1907 C CA . SER A 1 230 ? -17.498 4.216 -36.904 1.00 65.31 230 SER A CA 1
ATOM 1908 C C . SER A 1 230 ? -18.734 4.986 -36.418 1.00 65.31 230 SER A C 1
ATOM 1910 O O . SER A 1 230 ? -19.829 4.760 -36.933 1.00 65.31 230 SER A O 1
ATOM 1912 N N . ASN A 1 231 ? -18.582 5.895 -35.446 1.00 62.12 231 ASN A N 1
ATOM 1913 C CA . ASN A 1 231 ? -19.673 6.743 -34.957 1.00 62.12 231 ASN A CA 1
ATOM 1914 C C . ASN A 1 231 ? -19.928 7.972 -35.838 1.00 62.12 231 ASN A C 1
ATOM 1916 O O . ASN A 1 231 ? -21.012 8.555 -35.770 1.00 62.12 231 ASN A O 1
ATOM 1920 N N . ILE A 1 232 ? -18.980 8.348 -36.699 1.00 61.66 232 ILE A N 1
ATOM 1921 C CA . ILE A 1 232 ? -19.180 9.400 -37.694 1.00 61.66 232 ILE A CA 1
ATOM 1922 C C . ILE A 1 232 ? -19.810 8.740 -38.916 1.00 61.66 232 ILE A C 1
ATOM 1924 O O . ILE A 1 232 ? -19.146 8.281 -39.844 1.00 61.66 232 ILE A O 1
ATOM 1928 N N . LYS A 1 233 ? -21.140 8.644 -38.906 1.00 59.59 233 LYS A N 1
ATOM 1929 C CA . LYS A 1 233 ? -21.880 8.202 -40.087 1.00 59.59 233 LYS A CA 1
ATOM 1930 C C . LYS A 1 233 ? -21.715 9.267 -41.168 1.00 59.59 233 LYS A C 1
ATOM 1932 O O . LYS A 1 233 ? -22.100 10.416 -40.957 1.00 59.59 233 LYS A O 1
ATOM 1937 N N . ASN A 1 234 ? -21.196 8.882 -42.336 1.00 60.53 234 ASN A N 1
ATOM 1938 C CA . ASN A 1 234 ? -21.332 9.696 -43.544 1.00 60.53 234 ASN A CA 1
ATOM 1939 C C . ASN A 1 234 ? -22.807 10.094 -43.668 1.00 60.53 234 ASN A C 1
ATOM 1941 O O . ASN A 1 234 ? -23.673 9.227 -43.543 1.00 60.53 234 ASN A O 1
ATOM 1945 N N . ALA A 1 235 ? -23.097 11.384 -43.845 1.00 57.22 235 ALA A N 1
ATOM 1946 C CA . ALA A 1 235 ? -24.470 11.874 -43.896 1.00 57.22 235 ALA A CA 1
ATOM 1947 C C . ALA A 1 235 ? -25.245 11.147 -45.012 1.00 57.22 235 ALA A C 1
ATOM 1949 O O . ALA A 1 235 ? -25.089 11.448 -46.195 1.00 57.22 235 ALA A O 1
ATOM 1950 N N . PHE A 1 236 ? -26.060 10.158 -44.640 1.00 54.19 236 PHE A N 1
ATOM 1951 C CA . PHE A 1 236 ? -26.956 9.465 -45.556 1.00 54.19 236 PHE A CA 1
ATOM 1952 C C . PHE A 1 236 ? -28.125 10.402 -45.862 1.00 54.19 236 PHE A C 1
ATOM 1954 O O . PHE A 1 236 ? -29.034 10.568 -45.051 1.00 54.19 236 PHE A O 1
ATOM 1961 N N . LEU A 1 237 ? -28.089 11.038 -47.031 1.00 55.09 237 LEU A N 1
ATOM 1962 C CA . LEU A 1 237 ? -29.207 11.811 -47.561 1.00 55.09 237 LEU A CA 1
ATOM 1963 C C . LEU A 1 237 ? -30.208 10.852 -48.216 1.00 55.09 237 LEU A C 1
ATOM 1965 O O . LEU A 1 237 ? -29.942 10.289 -49.279 1.00 55.09 237 LEU A O 1
ATOM 1969 N N . TYR A 1 238 ? -31.359 10.660 -47.572 1.00 53.84 238 TYR A N 1
ATOM 1970 C CA . TYR A 1 238 ? -32.512 9.976 -48.159 1.00 53.84 238 TYR A CA 1
ATOM 1971 C C . TYR A 1 238 ? -33.151 10.879 -49.220 1.00 53.84 238 TYR A C 1
ATOM 1973 O O . TYR A 1 238 ? -34.064 11.642 -48.935 1.00 53.84 238 TYR A O 1
ATOM 1981 N N . ASN A 1 239 ? -32.670 10.796 -50.458 1.00 54.28 239 ASN A N 1
ATOM 1982 C CA . ASN A 1 239 ? -33.279 11.490 -51.596 1.00 54.28 239 ASN A CA 1
ATOM 1983 C C . ASN A 1 239 ? -34.092 10.540 -52.486 1.00 54.28 239 ASN A C 1
ATOM 1985 O O . ASN A 1 239 ? -34.033 10.666 -53.704 1.00 54.28 239 ASN A O 1
ATOM 1989 N N . GLY A 1 240 ? -34.790 9.546 -51.924 1.00 57.72 240 GLY A N 1
ATOM 1990 C CA . GLY A 1 240 ? -35.716 8.690 -52.688 1.00 57.72 240 GLY A CA 1
ATOM 1991 C C . GLY A 1 240 ? -35.164 8.125 -54.013 1.00 57.72 240 GLY A C 1
ATOM 1992 O O . GLY A 1 240 ? -35.909 8.002 -54.978 1.00 57.72 240 GLY A O 1
ATOM 1993 N N . GLY A 1 241 ? -33.853 7.851 -54.098 1.00 63.06 241 GLY A N 1
ATOM 1994 C CA . GLY A 1 241 ? -33.179 7.366 -55.314 1.00 63.06 241 GLY A CA 1
ATOM 1995 C C . GLY A 1 241 ? -32.575 8.425 -56.257 1.00 63.06 241 GLY A C 1
ATOM 1996 O O . GLY A 1 241 ? -31.950 8.050 -57.247 1.00 63.06 241 GLY A O 1
ATOM 1997 N N . PHE A 1 242 ? -32.683 9.723 -55.966 1.00 62.84 242 PHE A N 1
ATOM 1998 C CA . PHE A 1 242 ? -32.103 10.807 -56.771 1.00 62.84 242 PHE A CA 1
ATOM 1999 C C . PHE A 1 242 ? -30.800 11.356 -56.172 1.00 62.84 242 PHE A C 1
ATOM 2001 O O . PHE A 1 242 ? -30.651 11.523 -54.963 1.00 62.84 242 PHE A O 1
ATOM 2008 N N . THR A 1 243 ? -29.835 11.699 -57.025 1.00 72.06 243 THR A N 1
ATOM 2009 C CA . THR A 1 243 ? -28.615 12.403 -56.592 1.00 72.06 243 THR A CA 1
ATOM 2010 C C . THR A 1 243 ? -28.932 13.868 -56.251 1.00 72.06 243 THR A C 1
ATOM 2012 O O . THR A 1 243 ? -29.809 14.464 -56.869 1.00 72.06 243 THR A O 1
ATOM 2015 N N . ASN A 1 244 ? -28.206 14.501 -55.314 1.00 66.00 244 ASN A N 1
ATOM 2016 C CA . ASN A 1 244 ? -28.455 15.906 -54.918 1.00 66.00 244 ASN A CA 1
ATOM 2017 C C . ASN A 1 244 ? -28.574 16.854 -56.124 1.00 66.00 244 ASN A C 1
ATOM 2019 O O . ASN A 1 24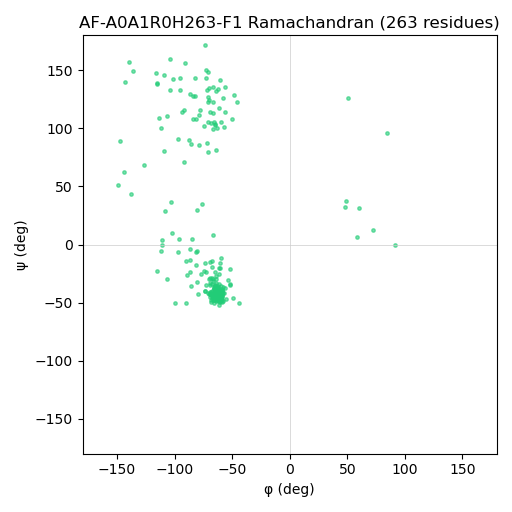4 ? -29.505 17.647 -56.215 1.00 66.00 244 ASN A O 1
ATOM 2023 N N . SER A 1 245 ? -27.656 16.730 -57.086 1.00 74.75 245 SER A N 1
ATOM 2024 C CA . SER A 1 245 ? -27.655 17.560 -58.294 1.00 74.75 245 SER A CA 1
ATOM 2025 C C . SER A 1 245 ? -28.923 17.386 -59.137 1.00 74.75 245 SER A C 1
ATOM 2027 O O . SER A 1 2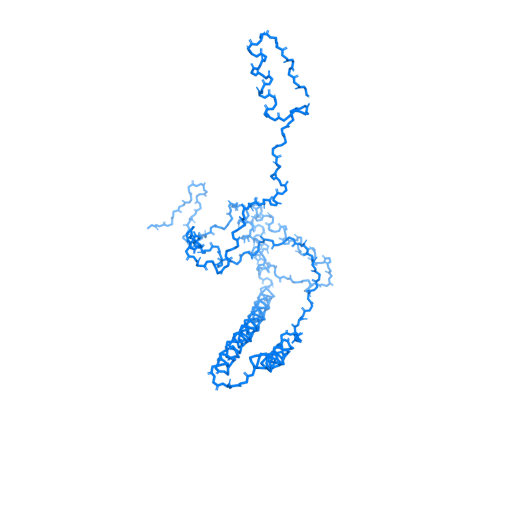45 ? -29.442 18.370 -59.662 1.00 74.75 245 SER A O 1
ATOM 2029 N N . THR A 1 246 ? -29.449 16.162 -59.242 1.00 74.75 246 THR A N 1
ATOM 2030 C CA . THR A 1 246 ? -30.669 15.902 -60.018 1.00 74.75 246 THR A CA 1
ATOM 2031 C C . THR A 1 246 ? -31.908 16.424 -59.303 1.00 74.75 246 THR A C 1
ATOM 2033 O O . THR A 1 246 ? -32.745 17.052 -59.945 1.00 74.75 246 THR A O 1
ATOM 2036 N N . HIS A 1 247 ? -31.989 16.277 -57.978 1.00 74.38 247 HIS A N 1
ATOM 2037 C CA . HIS A 1 247 ? -33.100 16.816 -57.192 1.00 74.38 247 HIS A CA 1
ATOM 2038 C C . HIS A 1 247 ? -33.200 18.348 -57.292 1.00 74.38 247 HIS A C 1
ATOM 2040 O O . HIS A 1 247 ? -34.275 18.878 -57.572 1.00 74.38 247 HIS A O 1
ATOM 2046 N N . TYR A 1 248 ? -32.077 19.067 -57.160 1.00 78.88 248 TYR A N 1
ATOM 2047 C CA . TYR A 1 248 ? -32.071 20.528 -57.303 1.00 78.88 248 TYR A CA 1
ATOM 2048 C C . TYR A 1 248 ? -32.458 20.992 -58.706 1.00 78.88 248 TYR A C 1
ATOM 2050 O O . TYR A 1 248 ? -33.159 21.991 -58.847 1.00 78.88 248 TYR A O 1
ATOM 2058 N N . LYS A 1 249 ? -32.044 20.259 -59.745 1.00 80.62 249 LYS A N 1
ATOM 2059 C CA . LYS A 1 249 ? -32.427 20.582 -61.121 1.00 80.62 249 LYS A CA 1
A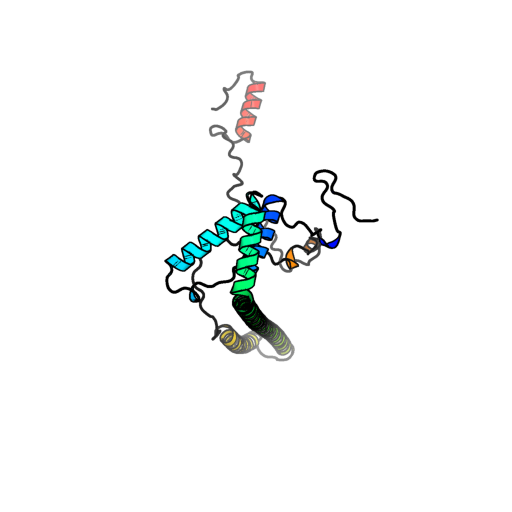TOM 2060 C C . LYS A 1 249 ? -33.937 20.460 -61.330 1.00 80.62 249 LYS A C 1
ATOM 2062 O O . LYS A 1 249 ? -34.537 21.371 -61.884 1.00 80.62 249 LYS A O 1
ATOM 2067 N N . TYR A 1 250 ? -34.554 19.388 -60.834 1.00 75.62 250 TYR A N 1
ATOM 2068 C CA . TYR A 1 250 ? -36.004 19.213 -60.937 1.00 75.62 250 TYR A CA 1
ATOM 2069 C C . TYR A 1 250 ? -36.788 20.269 -60.157 1.00 75.62 250 TYR A C 1
ATOM 2071 O O . TYR A 1 250 ? -37.807 20.740 -60.649 1.00 75.62 250 TYR A O 1
ATOM 2079 N N . LEU A 1 251 ? -36.306 20.680 -58.979 1.00 76.94 251 LEU A N 1
ATOM 2080 C CA . LEU A 1 251 ? -36.922 21.771 -58.218 1.00 76.94 251 LEU A CA 1
ATOM 2081 C C . LEU A 1 251 ? -36.870 23.102 -58.975 1.00 76.94 251 LEU A C 1
ATOM 2083 O O . LEU A 1 251 ? -37.852 23.839 -58.982 1.00 76.94 251 LEU A O 1
ATOM 2087 N N . LEU A 1 252 ? -35.747 23.400 -59.632 1.00 82.62 252 LEU A N 1
ATOM 2088 C CA . LEU A 1 252 ? -35.618 24.604 -60.449 1.00 82.62 252 LEU A CA 1
ATOM 2089 C C . LEU A 1 252 ? -36.536 24.546 -61.677 1.00 82.62 252 LEU A C 1
ATOM 2091 O O . LEU A 1 252 ? -37.290 25.487 -61.905 1.00 82.62 252 LEU A O 1
ATOM 2095 N N . ASP A 1 253 ? -36.542 23.440 -62.422 1.00 79.56 253 ASP A N 1
ATOM 2096 C CA . ASP A 1 253 ? -37.412 23.285 -63.597 1.00 79.56 253 ASP A CA 1
ATOM 2097 C C . ASP A 1 253 ? -38.906 23.316 -63.215 1.00 79.56 253 ASP A C 1
ATOM 2099 O O . ASP A 1 253 ? -39.721 23.903 -63.929 1.00 79.56 253 ASP A O 1
ATOM 2103 N N . SER A 1 254 ? -39.278 22.748 -62.064 1.00 79.12 254 SER A N 1
ATOM 2104 C CA . SER A 1 254 ? -40.634 22.815 -61.499 1.00 79.12 254 SER A CA 1
ATOM 2105 C C . SER A 1 254 ? -41.025 24.251 -61.136 1.00 79.12 254 SER A C 1
ATOM 2107 O O . SER A 1 254 ? -42.080 24.722 -61.559 1.00 79.12 254 SER A O 1
ATOM 2109 N N . ALA A 1 255 ? -40.138 24.994 -60.465 1.00 80.50 255 ALA A N 1
ATOM 2110 C CA . ALA A 1 255 ? -40.370 26.398 -60.131 1.00 80.50 255 ALA A CA 1
ATOM 2111 C C . ALA A 1 255 ? -40.541 27.283 -61.379 1.00 80.50 255 ALA A C 1
ATOM 2113 O O . ALA A 1 255 ? -41.335 28.222 -61.363 1.00 80.50 255 ALA A O 1
ATOM 2114 N N . PHE A 1 256 ? -39.834 26.976 -62.472 1.00 80.56 256 PHE A N 1
ATOM 2115 C CA . PHE A 1 256 ? -39.955 27.713 -63.734 1.00 80.56 256 PHE A CA 1
ATOM 2116 C C . PHE A 1 256 ? -41.172 27.308 -64.575 1.00 80.56 256 PHE A C 1
ATOM 2118 O O . PHE A 1 256 ? -41.721 28.147 -65.287 1.00 80.56 256 PHE A O 1
ATOM 2125 N N . SER A 1 257 ? -41.594 26.045 -64.513 1.00 81.06 257 SER A N 1
ATOM 2126 C CA . SER A 1 257 ? -42.737 25.530 -65.282 1.00 81.06 257 SER A CA 1
ATOM 2127 C C . SER A 1 257 ? -44.079 25.651 -64.554 1.00 81.06 257 SER A C 1
A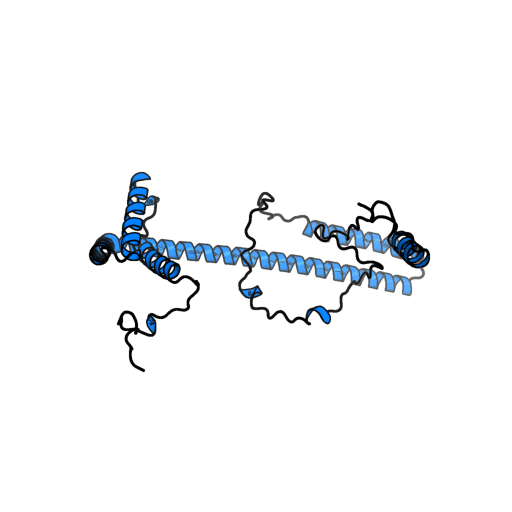TOM 2129 O O . SER A 1 257 ? -45.125 25.523 -65.188 1.00 81.06 257 SER A O 1
ATOM 2131 N N . GLY A 1 258 ? -44.067 25.922 -63.244 1.00 75.38 258 GLY A N 1
ATOM 2132 C CA . GLY A 1 258 ? -45.263 26.110 -62.419 1.00 75.38 258 GLY A CA 1
ATOM 2133 C C . GLY A 1 258 ? -46.045 24.824 -62.130 1.00 75.38 258 GLY A C 1
ATOM 2134 O O . GLY A 1 258 ? -47.182 24.897 -61.669 1.00 75.38 258 GLY A O 1
ATOM 2135 N N . ILE A 1 259 ? -45.466 23.654 -62.415 1.00 75.69 259 ILE A N 1
ATOM 2136 C CA . ILE A 1 259 ? -46.051 22.344 -62.111 1.00 75.69 259 ILE A CA 1
ATOM 2137 C C . ILE A 1 259 ? -45.263 21.757 -60.941 1.00 75.69 259 ILE A C 1
ATOM 2139 O O . ILE A 1 259 ? -44.093 21.400 -61.101 1.00 75.69 259 ILE A O 1
ATOM 2143 N N . ASP A 1 260 ? -45.890 21.666 -59.768 1.00 67.75 260 ASP A N 1
ATOM 2144 C CA . ASP A 1 260 ? -45.256 21.122 -58.564 1.00 67.75 260 ASP A CA 1
ATOM 2145 C C . ASP A 1 260 ? -45.061 19.604 -58.683 1.00 67.75 260 ASP A C 1
ATOM 2147 O O . ASP A 1 260 ? -46.015 18.839 -58.851 1.00 67.75 260 ASP A O 1
ATOM 2151 N N . VAL A 1 261 ? -43.811 19.153 -58.560 1.00 62.91 261 VAL A N 1
ATOM 2152 C CA . VAL A 1 261 ? -43.494 17.726 -58.407 1.00 62.91 261 VAL A CA 1
ATOM 2153 C C . VAL A 1 261 ? -43.669 17.356 -56.928 1.00 62.91 261 VAL A C 1
ATOM 2155 O O . VAL A 1 261 ? -43.090 18.031 -56.071 1.00 62.91 261 VAL A O 1
ATOM 2158 N N . PRO A 1 262 ? -44.441 16.306 -56.577 1.00 59.00 262 PRO A N 1
ATOM 2159 C CA . PRO A 1 262 ? -44.618 15.924 -55.181 1.00 59.00 262 PRO A CA 1
ATOM 2160 C C . PRO A 1 262 ? -43.273 15.557 -54.544 1.00 59.00 262 PRO A C 1
ATOM 2162 O O . PRO A 1 262 ? -42.418 14.935 -55.180 1.00 59.00 262 PRO A O 1
ATOM 2165 N N . LYS A 1 263 ? -43.087 15.942 -53.274 1.00 54.38 263 LYS A N 1
ATOM 2166 C CA . LYS A 1 263 ? -41.872 15.606 -52.520 1.00 54.38 263 LYS A CA 1
ATOM 2167 C C . LYS A 1 263 ? -41.670 14.085 -52.500 1.00 54.38 263 LYS A C 1
ATOM 2169 O O . LYS A 1 263 ? -42.636 13.367 -52.235 1.00 54.38 263 LYS A O 1
ATOM 2174 N N . PRO A 1 264 ? -40.439 13.597 -52.733 1.00 53.59 264 PRO A N 1
ATOM 2175 C CA . PRO A 1 264 ? -40.147 12.184 -52.563 1.00 53.59 264 PRO A CA 1
ATOM 2176 C C . PRO A 1 264 ? -40.317 11.814 -51.083 1.00 53.59 264 PRO A C 1
ATOM 2178 O O . PRO A 1 264 ? -39.830 12.534 -50.210 1.00 53.59 264 PRO A O 1
ATOM 2181 N N . THR A 1 265 ? -41.038 10.725 -50.818 1.00 45.62 265 THR A N 1
ATOM 2182 C CA . THR A 1 265 ? -41.054 10.037 -49.516 1.00 45.62 265 THR A CA 1
ATOM 2183 C C . THR A 1 265 ? -39.770 9.258 -49.301 1.00 45.62 265 THR A C 1
ATOM 2185 O O . THR A 1 265 ? -39.336 8.604 -50.280 1.00 45.62 265 THR A O 1
#

Nearest PDB structures (foldseek):
  6nmi-assembly1_H  TM=7.724E-01  e=3.888E-07  Homo sapiens
  7lbm-assembly1_d  TM=6.996E-01  e=2.582E-07  Homo sapiens
  8byq-assembly1_7  TM=7.162E-01  e=1.114E-06  Homo sapiens
  7egc-assembly1_0  TM=6.153E-01  e=1.845E-05  Homo sapiens

InterPro domains:
  IPR015877 MAT1, centre [PF06391] (13-178)